Protein AF-0000000085014867 (afdb_homodimer)

Organism: Deinococcus geothermalis (strain DSM 11300 / CIP 105573 / AG-3a) (NCBI:txid319795)

Structure (mmCIF, N/CA/C/O backbone):
data_AF-0000000085014867-model_v1
#
loop_
_entity.id
_entity.type
_entity.pdbx_description
1 polymer 'Phenylacetic acid degradation protein PaaD'
#
loop_
_atom_site.group_PDB
_atom_site.id
_atom_site.type_symbol
_atom_site.label_atom_id
_atom_site.label_alt_id
_atom_site.label_comp_id
_atom_site.label_asym_id
_atom_site.label_entity_id
_atom_site.label_seq_id
_atom_site.pdbx_PDB_ins_code
_atom_site.Cartn_x
_atom_site.Cartn_y
_atom_site.Cartn_z
_atom_site.occupancy
_atom_site.B_iso_or_equiv
_atom_site.auth_seq_id
_atom_site.auth_comp_id
_atom_site.auth_asym_id
_atom_site.auth_atom_id
_atom_site.pdbx_PDB_model_num
ATOM 1 N N . MET A 1 1 ? -18.422 8.648 5.801 1 37.22 1 MET A N 1
ATOM 2 C CA . MET A 1 1 ? -17.469 7.914 6.617 1 37.22 1 MET A CA 1
ATOM 3 C C . MET A 1 1 ? -16.188 7.625 5.828 1 37.22 1 MET A C 1
ATOM 5 O O . MET A 1 1 ? -16.25 7.18 4.684 1 37.22 1 MET A O 1
ATOM 9 N N . SER A 1 2 ? -15 8.258 6.188 1 48.66 2 SER A N 1
ATOM 10 C CA . SER A 1 2 ? -13.75 8.133 5.449 1 48.66 2 SER A CA 1
ATOM 11 C C . SER A 1 2 ? -13.25 6.691 5.453 1 48.66 2 SER A C 1
ATOM 13 O O . SER A 1 2 ? -13.711 5.871 6.25 1 48.66 2 SER A O 1
ATOM 15 N N . TYR A 1 3 ? -12.648 6.23 4.387 1 55.97 3 TYR A N 1
ATOM 16 C CA . TYR A 1 3 ? -11.977 4.938 4.387 1 55.97 3 TYR A CA 1
ATOM 17 C C . TYR A 1 3 ? -11.312 4.668 5.734 1 55.97 3 TYR A C 1
ATOM 19 O O . TYR A 1 3 ? -11.414 3.564 6.273 1 55.97 3 TYR A O 1
ATOM 27 N N . ALA A 1 4 ? -10.789 5.664 6.375 1 58.22 4 ALA A N 1
ATOM 28 C CA . ALA A 1 4 ? -10.148 5.551 7.684 1 58.22 4 ALA A CA 1
ATOM 29 C C . ALA A 1 4 ? -11.164 5.203 8.766 1 58.22 4 ALA A C 1
ATOM 31 O O . ALA A 1 4 ? -10.875 4.422 9.672 1 58.22 4 ALA A O 1
ATOM 32 N N . ASP A 1 5 ? -12.258 5.742 8.656 1 61.5 5 ASP A N 1
ATOM 33 C CA . ASP A 1 5 ? -13.312 5.469 9.633 1 61.5 5 ASP A CA 1
ATOM 34 C C . ASP A 1 5 ? -13.734 4.004 9.586 1 61.5 5 ASP A C 1
ATOM 36 O O . ASP A 1 5 ? -14.023 3.402 10.625 1 61.5 5 ASP A O 1
ATOM 40 N N . THR A 1 6 ? -13.656 3.643 8.453 1 66.56 6 THR A N 1
ATOM 41 C CA . THR A 1 6 ? -14.086 2.262 8.266 1 66.56 6 THR A CA 1
ATOM 42 C C . THR A 1 6 ? -13.094 1.295 8.906 1 66.56 6 THR A C 1
ATOM 44 O O . THR A 1 6 ? -13.484 0.26 9.445 1 66.56 6 THR A O 1
ATOM 47 N N . LEU A 1 7 ? -11.875 1.767 9.109 1 77.12 7 LEU A N 1
ATOM 48 C CA . LEU A 1 7 ? -10.836 0.892 9.641 1 77.12 7 LEU A CA 1
ATOM 49 C C . LEU A 1 7 ? -10.719 1.045 11.156 1 77.12 7 LEU A C 1
ATOM 51 O O . LEU A 1 7 ? -10.062 0.237 11.812 1 77.12 7 LEU A O 1
ATOM 55 N N . GLY A 1 8 ? -11.406 2.047 11.711 1 85.75 8 GLY A N 1
ATOM 56 C CA . GLY A 1 8 ? -11.32 2.287 13.141 1 85.75 8 GLY A CA 1
ATOM 57 C C . GLY A 1 8 ? -10.031 2.971 13.555 1 85.75 8 GLY A C 1
ATOM 58 O O . GLY A 1 8 ? -9.484 2.691 14.625 1 85.75 8 GLY A O 1
ATOM 59 N N . ILE A 1 9 ? -9.492 3.818 12.719 1 92.12 9 ILE A N 1
ATOM 60 C CA . ILE A 1 9 ? -8.25 4.527 13.008 1 92.12 9 ILE A CA 1
ATOM 61 C C . ILE A 1 9 ? -8.539 5.715 13.922 1 92.12 9 ILE A C 1
ATOM 63 O O . ILE A 1 9 ? -9.523 6.434 13.727 1 92.12 9 ILE A O 1
ATOM 67 N N . ARG A 1 10 ? -7.719 5.844 14.977 1 95.81 10 ARG A N 1
ATOM 68 C CA . ARG A 1 10 ? -7.805 6.973 15.891 1 95.81 10 ARG A CA 1
ATOM 69 C C . ARG A 1 10 ? -6.516 7.789 15.883 1 95.81 10 ARG A C 1
ATOM 71 O O . ARG A 1 10 ? -5.418 7.227 15.883 1 95.81 10 ARG A O 1
ATOM 78 N N . VAL A 1 11 ? -6.656 9.133 15.961 1 97.06 11 VAL A N 1
ATOM 79 C CA . VAL A 1 11 ? -5.504 10.023 16.047 1 97.06 11 VAL A CA 1
ATOM 8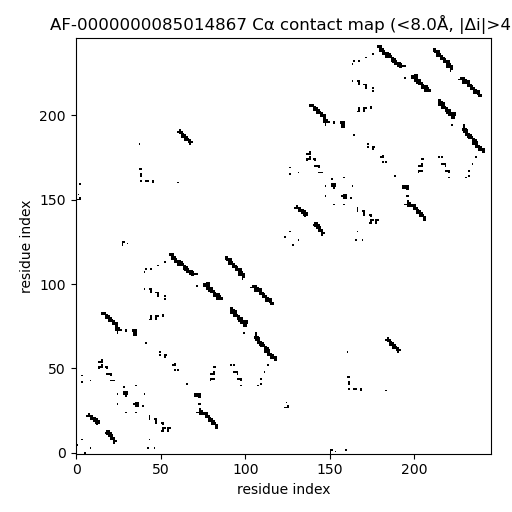0 C C . VAL A 1 11 ? -5.086 10.195 17.5 1 97.06 11 VAL A C 1
ATOM 82 O O . VAL A 1 11 ? -5.895 10.602 18.344 1 97.06 11 VAL A O 1
ATOM 85 N N . LEU A 1 12 ? -3.859 9.938 17.812 1 97.44 12 LEU A N 1
ATOM 86 C CA . LEU A 1 12 ? -3.342 10.078 19.172 1 97.44 12 LEU A CA 1
ATOM 87 C C . LEU A 1 12 ? -2.646 11.43 19.359 1 97.44 12 LEU A C 1
ATOM 89 O O . LEU A 1 12 ? -2.699 12.016 20.438 1 97.44 12 LEU A O 1
ATOM 93 N N . GLU A 1 13 ? -1.94 11.844 18.344 1 97.88 13 GLU A N 1
ATOM 94 C CA . GLU A 1 13 ? -1.167 13.086 18.312 1 97.88 13 GLU A CA 1
ATOM 95 C C . GLU A 1 13 ? -0.941 13.555 16.875 1 97.88 13 GLU A C 1
ATOM 97 O O . GLU A 1 13 ? -0.708 12.75 15.984 1 97.88 13 GLU A O 1
ATOM 102 N N . ALA A 1 14 ? -1.021 14.883 16.703 1 98.31 14 ALA A N 1
ATOM 103 C CA . ALA A 1 14 ? -0.789 15.453 15.383 1 98.31 14 ALA A CA 1
ATOM 104 C C . ALA A 1 14 ? -0.02 16.766 15.484 1 98.31 14 ALA A C 1
ATOM 106 O O . ALA A 1 14 ? -0.607 17.828 15.75 1 98.31 14 ALA A O 1
ATOM 107 N N . THR A 1 15 ? 1.212 16.703 15.352 1 98.12 15 THR A N 1
ATOM 108 C CA . THR A 1 15 ? 2.098 17.859 15.25 1 98.12 15 THR A CA 1
ATOM 109 C C . THR A 1 15 ? 3.027 17.719 14.047 1 98.12 15 THR A C 1
ATOM 111 O O . THR A 1 15 ? 3.225 16.609 13.531 1 98.12 15 THR A O 1
ATOM 114 N N . PRO A 1 16 ? 3.609 18.781 13.594 1 97.38 16 PRO A N 1
ATOM 115 C CA . PRO A 1 16 ? 4.512 18.719 12.445 1 97.38 16 PRO A CA 1
ATOM 116 C C . PRO A 1 16 ? 5.758 17.875 12.727 1 97.38 16 PRO A C 1
ATOM 118 O O . PRO A 1 16 ? 6.367 17.344 11.797 1 97.38 16 PRO A O 1
ATOM 121 N N . GLY A 1 17 ? 6.074 17.766 13.977 1 98 17 GLY A N 1
ATOM 122 C CA . GLY A 1 17 ? 7.27 17.016 14.32 1 98 17 GLY A CA 1
ATOM 123 C C . GLY A 1 17 ? 6.992 15.547 14.602 1 98 17 GLY A C 1
ATOM 124 O O . GLY A 1 17 ? 7.902 14.719 14.578 1 98 17 GLY A O 1
ATOM 125 N N . LEU A 1 18 ? 5.734 15.242 15 1 98.31 18 LEU A N 1
ATOM 126 C CA . LEU A 1 18 ? 5.348 13.898 15.398 1 98.31 18 LEU A CA 1
ATOM 127 C C . LEU A 1 18 ? 3.838 13.711 15.297 1 98.31 18 LEU A C 1
ATOM 129 O O . LEU A 1 18 ? 3.076 14.445 15.93 1 98.31 18 LEU A O 1
ATOM 133 N N . THR A 1 19 ? 3.424 12.766 14.5 1 98.5 19 THR A N 1
ATOM 134 C CA . THR A 1 19 ? 2.018 12.391 14.391 1 98.5 19 THR A CA 1
ATOM 135 C C . THR A 1 19 ? 1.832 10.898 14.641 1 98.5 19 THR A C 1
ATOM 137 O O . THR A 1 19 ? 2.561 10.07 14.078 1 98.5 19 THR A O 1
ATOM 140 N N . ARG A 1 20 ? 0.873 10.539 15.5 1 98.5 20 ARG A N 1
ATOM 141 C CA . ARG A 1 20 ? 0.6 9.148 15.852 1 98.5 20 ARG A CA 1
ATOM 142 C C . ARG A 1 20 ? -0.871 8.812 15.641 1 98.5 20 ARG A C 1
ATOM 144 O O . ARG A 1 20 ? -1.754 9.57 16.031 1 98.5 20 ARG A O 1
ATOM 151 N N . VAL A 1 21 ? -1.104 7.707 15.023 1 97.81 21 VAL A N 1
ATOM 152 C CA . VAL A 1 21 ? -2.447 7.16 14.867 1 97.81 21 VAL A CA 1
ATOM 153 C C . VAL A 1 21 ? -2.451 5.684 15.25 1 97.81 21 VAL A C 1
ATOM 155 O O . VAL A 1 21 ? -1.406 5.027 15.234 1 97.81 21 VAL A O 1
ATOM 158 N N . THR A 1 22 ? -3.629 5.184 15.609 1 97.81 22 THR A N 1
ATOM 159 C CA . THR A 1 22 ? -3.691 3.814 16.109 1 97.81 22 THR A CA 1
ATOM 160 C C . THR A 1 22 ? -4.957 3.115 15.609 1 97.81 22 THR A C 1
ATOM 162 O O . THR A 1 22 ? -5.922 3.773 15.227 1 97.81 22 THR A O 1
ATOM 165 N N . LEU A 1 23 ? -4.863 1.794 15.523 1 96.12 23 LEU A N 1
ATOM 166 C CA . LEU A 1 23 ? -6.027 0.928 15.352 1 96.12 23 LEU A CA 1
ATOM 167 C C . LEU A 1 23 ? -5.785 -0.435 15.992 1 96.12 23 LEU A C 1
ATOM 169 O O . LEU A 1 23 ? -4.648 -0.771 16.344 1 96.12 23 LEU A O 1
ATOM 173 N N . THR A 1 24 ? -6.828 -1.113 16.25 1 96.12 24 THR A N 1
ATOM 174 C CA . THR A 1 24 ? -6.746 -2.502 16.688 1 96.12 24 THR A CA 1
ATOM 175 C C . THR A 1 24 ? -7.086 -3.449 15.531 1 96.12 24 THR A C 1
ATOM 177 O O . THR A 1 24 ? -8.07 -3.248 14.828 1 96.12 24 THR A O 1
ATOM 180 N N . VAL A 1 25 ? -6.227 -4.457 15.375 1 95.19 25 VAL A N 1
ATOM 181 C CA . VAL A 1 25 ? -6.473 -5.441 14.328 1 95.19 25 VAL A CA 1
ATOM 182 C C . VAL A 1 25 ? -7.676 -6.301 14.695 1 95.19 25 VAL A C 1
ATOM 184 O O . VAL A 1 25 ? -7.68 -6.957 15.742 1 95.19 25 VAL A O 1
ATOM 187 N N . THR A 1 26 ? -8.672 -6.25 13.867 1 93.25 26 THR A N 1
ATOM 188 C CA . THR A 1 26 ? -9.852 -7.082 14.047 1 93.25 26 THR A CA 1
ATOM 189 C C . THR A 1 26 ? -9.867 -8.234 13.047 1 93.25 26 THR A C 1
ATOM 191 O O . THR A 1 26 ? -9 -8.312 12.172 1 93.25 26 THR A O 1
ATOM 194 N N . GLU A 1 27 ? -10.828 -9.102 13.141 1 89.38 27 GLU A N 1
ATOM 195 C CA . GLU A 1 27 ? -10.961 -10.234 12.227 1 89.38 27 GLU A CA 1
ATOM 196 C C . GLU A 1 27 ? -11.133 -9.766 10.789 1 89.38 27 GLU A C 1
ATOM 198 O O . GLU A 1 27 ? -10.648 -10.414 9.859 1 89.38 27 GLU A O 1
ATOM 203 N N . GLY A 1 28 ? -11.781 -8.625 10.656 1 84.19 28 GLY A N 1
ATOM 204 C CA . GLY A 1 28 ? -12.055 -8.078 9.336 1 84.19 28 GLY A CA 1
ATOM 205 C C . GLY A 1 28 ? -10.805 -7.637 8.602 1 84.19 28 GLY A C 1
ATOM 206 O O . GLY A 1 28 ? -10.836 -7.422 7.383 1 84.19 28 GLY A O 1
ATOM 207 N N . GLY A 1 29 ? -9.703 -7.527 9.336 1 85.69 29 GLY A N 1
ATOM 208 C CA . GLY A 1 29 ? -8.469 -7.059 8.734 1 85.69 29 GLY A CA 1
ATOM 209 C C . GLY A 1 29 ? -7.477 -8.172 8.453 1 85.69 29 GLY A C 1
ATOM 210 O O . GLY A 1 29 ? -6.336 -7.914 8.062 1 85.69 29 GLY A O 1
ATOM 211 N N . LEU A 1 30 ? -7.895 -9.375 8.586 1 85.94 30 LEU A N 1
ATOM 212 C CA . LEU A 1 30 ? -6.984 -10.508 8.469 1 85.94 30 LEU A CA 1
ATOM 213 C C . LEU A 1 30 ? -7.035 -11.102 7.066 1 85.94 30 LEU A C 1
ATOM 215 O O . LEU A 1 30 ? -8.062 -11.008 6.387 1 85.94 30 LEU A O 1
ATOM 219 N N . ASN A 1 31 ? -5.844 -11.617 6.664 1 80.56 31 ASN A N 1
ATOM 220 C CA . ASN A 1 31 ? -5.781 -12.367 5.414 1 80.56 31 ASN A CA 1
ATOM 221 C C . ASN A 1 31 ? -6.094 -13.844 5.637 1 80.56 31 ASN A C 1
ATOM 223 O O . ASN A 1 31 ? -6.551 -14.234 6.711 1 80.56 31 ASN A O 1
ATOM 227 N N . MET A 1 32 ? -5.879 -14.602 4.605 1 77.31 32 MET A N 1
ATOM 228 C CA . MET A 1 32 ? -6.234 -16.016 4.656 1 77.31 32 MET A CA 1
ATOM 229 C C . MET A 1 32 ? -5.305 -16.781 5.59 1 77.31 32 MET A C 1
ATOM 231 O O . MET A 1 32 ? -5.637 -17.875 6.051 1 77.31 32 MET A O 1
ATOM 235 N N . HIS A 1 33 ? -4.113 -16.219 5.914 1 83.06 33 HIS A N 1
ATOM 236 C CA . HIS A 1 33 ? -3.135 -16.875 6.77 1 83.06 33 HIS A CA 1
ATOM 237 C C . HIS A 1 33 ? -3.312 -16.484 8.227 1 83.06 33 HIS A C 1
ATOM 239 O O . HIS A 1 33 ? -2.518 -16.875 9.086 1 83.06 33 HIS A O 1
ATOM 245 N N . GLY A 1 34 ? -4.305 -15.609 8.492 1 86.94 34 GLY A N 1
ATOM 246 C CA . GLY A 1 34 ? -4.594 -15.211 9.859 1 86.94 34 GLY A CA 1
ATOM 247 C C . GLY A 1 34 ? -3.764 -14.031 10.328 1 86.94 34 GLY A C 1
ATOM 248 O O . GLY A 1 34 ? -3.695 -13.75 11.523 1 86.94 34 GLY A O 1
ATOM 249 N N . THR A 1 35 ? -3.096 -13.445 9.461 1 91.31 35 THR A N 1
ATOM 250 C CA . THR A 1 35 ? -2.354 -12.234 9.789 1 91.31 35 THR A CA 1
ATOM 251 C C . THR A 1 35 ? -2.982 -11.023 9.109 1 91.31 35 THR A C 1
ATOM 253 O O . THR A 1 35 ? -3.865 -11.164 8.266 1 91.31 35 THR A O 1
ATOM 256 N N . ALA A 1 36 ? -2.604 -9.844 9.586 1 91 36 ALA A N 1
ATOM 257 C CA . ALA A 1 36 ? -3.164 -8.617 9.023 1 91 36 ALA A CA 1
ATOM 258 C C . ALA A 1 36 ? -2.812 -8.484 7.543 1 91 36 ALA A C 1
ATOM 260 O O . ALA A 1 36 ? -1.692 -8.797 7.133 1 91 36 ALA A O 1
ATOM 261 N N . HIS A 1 37 ? -3.76 -7.988 6.75 1 86.75 37 HIS A N 1
ATOM 262 C CA . HIS A 1 37 ? -3.492 -7.641 5.359 1 86.75 37 HIS A CA 1
ATOM 263 C C . HIS A 1 37 ? -2.463 -6.52 5.262 1 86.75 37 HIS A C 1
ATOM 265 O O . HIS A 1 37 ? -2.486 -5.578 6.059 1 86.75 37 HIS A O 1
ATOM 271 N N . GLY A 1 38 ? -1.574 -6.605 4.254 1 87.44 38 GLY A N 1
ATOM 272 C CA . GLY A 1 38 ? -0.638 -5.523 3.996 1 87.44 38 GLY A CA 1
ATOM 273 C C . GLY A 1 38 ? -1.319 -4.188 3.758 1 87.44 38 GLY A C 1
ATOM 274 O O . GLY A 1 38 ? -0.781 -3.139 4.113 1 87.44 38 GLY A O 1
ATOM 275 N N . GLY A 1 39 ? -2.518 -4.293 3.145 1 87.69 39 GLY A N 1
ATOM 276 C CA . GLY A 1 39 ? -3.303 -3.096 2.902 1 87.69 39 GLY A CA 1
ATOM 277 C C . GLY A 1 39 ? -3.717 -2.387 4.18 1 87.69 39 GLY A C 1
ATOM 278 O O . GLY A 1 39 ? -3.848 -1.161 4.199 1 87.69 39 GLY A O 1
ATOM 279 N N . LEU A 1 40 ? -3.961 -3.17 5.238 1 89.56 40 LEU A N 1
ATOM 280 C CA . LEU A 1 40 ? -4.289 -2.578 6.531 1 89.56 40 LEU A CA 1
ATOM 281 C C . LEU A 1 40 ? -3.102 -1.804 7.09 1 89.56 40 LEU A C 1
ATOM 283 O O . LEU A 1 40 ? -3.258 -0.675 7.562 1 89.56 40 LEU A O 1
ATOM 287 N N . LEU A 1 41 ? -1.91 -2.42 7.074 1 93.62 41 LEU A N 1
ATOM 288 C CA . LEU A 1 41 ? -0.701 -1.742 7.531 1 93.62 41 LEU A CA 1
ATOM 289 C C . LEU A 1 41 ? -0.426 -0.497 6.695 1 93.62 41 LEU A C 1
ATOM 291 O O . LEU A 1 41 ? -0.087 0.558 7.234 1 93.62 41 LEU A O 1
ATOM 295 N N . PHE A 1 42 ? -0.594 -0.619 5.379 1 94.12 42 PHE A N 1
ATOM 296 C CA . PHE A 1 42 ? -0.408 0.524 4.496 1 94.12 42 PHE A CA 1
ATOM 297 C C . PHE A 1 42 ? -1.369 1.65 4.855 1 94.12 42 PHE A C 1
ATOM 299 O O . PHE A 1 42 ? -0.958 2.805 4.992 1 94.12 42 PHE A O 1
ATOM 306 N N . SER A 1 43 ? -2.609 1.332 5.012 1 90.94 43 SER A N 1
ATOM 307 C CA . SER A 1 43 ? -3.627 2.342 5.281 1 90.94 43 SER A CA 1
ATOM 308 C C . SER A 1 43 ? -3.338 3.084 6.582 1 90.94 43 SER A C 1
ATOM 310 O O . SER A 1 43 ? -3.506 4.305 6.656 1 90.94 43 SER A O 1
ATOM 312 N N . LEU A 1 44 ? -2.949 2.336 7.609 1 94.5 44 LEU A N 1
ATOM 313 C CA . LEU A 1 44 ? -2.594 2.953 8.883 1 94.5 44 LEU A CA 1
ATOM 314 C C . LEU A 1 44 ? -1.425 3.918 8.711 1 94.5 44 LEU A C 1
ATOM 316 O O . LEU A 1 44 ? -1.497 5.07 9.141 1 94.5 44 LEU A O 1
ATOM 320 N N . ALA A 1 45 ? -0.361 3.449 8.062 1 97.25 45 ALA A N 1
ATOM 321 C CA . ALA A 1 45 ? 0.815 4.281 7.824 1 97.25 45 ALA A CA 1
ATOM 322 C C . ALA A 1 45 ? 0.466 5.492 6.957 1 97.25 45 ALA A C 1
ATOM 324 O O . ALA A 1 45 ? 0.906 6.609 7.234 1 97.25 45 ALA A O 1
ATOM 325 N N . ASP A 1 46 ? -0.262 5.227 5.938 1 95.06 46 ASP A N 1
ATOM 326 C CA . ASP A 1 46 ? -0.657 6.27 4.996 1 95.06 46 ASP A CA 1
ATOM 327 C C . ASP A 1 46 ? -1.478 7.352 5.688 1 95.06 46 ASP A C 1
ATOM 329 O O . ASP A 1 46 ? -1.385 8.531 5.336 1 95.06 46 ASP A O 1
ATOM 333 N N . GLU A 1 47 ? -2.334 6.98 6.625 1 94.12 47 GLU A N 1
ATOM 334 C CA . GLU A 1 47 ? -3.111 7.957 7.379 1 94.12 47 GLU A CA 1
ATOM 335 C C . GLU A 1 47 ? -2.205 8.891 8.172 1 94.12 47 GLU A C 1
ATOM 337 O O . GLU A 1 47 ? -2.375 10.117 8.133 1 94.12 47 GLU A O 1
ATOM 342 N N . ALA A 1 48 ? -1.267 8.32 8.906 1 97.06 48 ALA A N 1
ATOM 343 C CA . ALA A 1 48 ? -0.307 9.141 9.641 1 97.06 48 ALA A CA 1
ATOM 344 C C . ALA A 1 48 ? 0.467 10.062 8.695 1 97.06 48 ALA A C 1
ATOM 346 O O . ALA A 1 48 ? 0.662 11.242 8.984 1 97.06 48 ALA A O 1
ATOM 347 N N . PHE A 1 49 ? 0.862 9.539 7.574 1 97.5 49 PHE A N 1
ATOM 348 C CA . PHE A 1 49 ? 1.577 10.242 6.516 1 97.5 49 PHE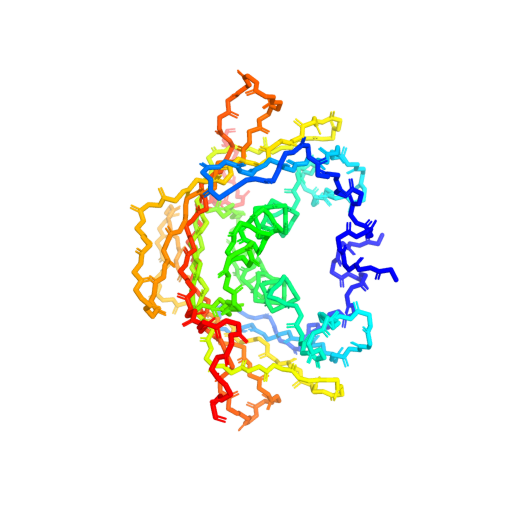 A CA 1
ATOM 349 C C . PHE A 1 49 ? 0.739 11.391 5.969 1 97.5 49 PHE A C 1
ATOM 351 O O . PHE A 1 49 ? 1.236 12.508 5.812 1 97.5 49 PHE A O 1
ATOM 358 N N . ALA A 1 50 ? -0.499 11.125 5.668 1 94.31 50 ALA A N 1
ATOM 359 C CA . ALA A 1 50 ? -1.402 12.141 5.137 1 94.31 50 ALA A CA 1
ATOM 360 C C . ALA A 1 50 ? -1.599 13.273 6.137 1 94.31 50 ALA A C 1
ATOM 362 O O . ALA A 1 50 ? -1.552 14.453 5.766 1 94.31 50 ALA A O 1
ATOM 363 N N . ILE A 1 51 ? -1.781 12.938 7.383 1 95.69 51 ILE A N 1
ATOM 364 C CA . ILE A 1 51 ? -2.043 13.938 8.406 1 95.69 51 ILE A CA 1
ATOM 365 C C . ILE A 1 51 ? -0.821 14.836 8.578 1 95.69 51 ILE A C 1
ATOM 367 O O . ILE A 1 51 ? -0.917 16.062 8.422 1 95.69 51 ILE A O 1
ATOM 371 N N . ILE A 1 52 ? 0.338 14.273 8.781 1 97.44 52 ILE A N 1
ATOM 372 C CA . ILE A 1 52 ? 1.515 15.078 9.078 1 97.44 52 ILE A CA 1
ATOM 373 C C . ILE A 1 52 ? 1.876 15.938 7.867 1 97.44 52 ILE A C 1
ATOM 375 O O . ILE A 1 52 ? 2.344 17.062 8.016 1 97.44 52 ILE A O 1
ATOM 379 N N . SER A 1 53 ? 1.661 15.414 6.711 1 96.62 53 SER A N 1
ATOM 380 C CA . SER A 1 53 ? 2.014 16.109 5.48 1 96.62 5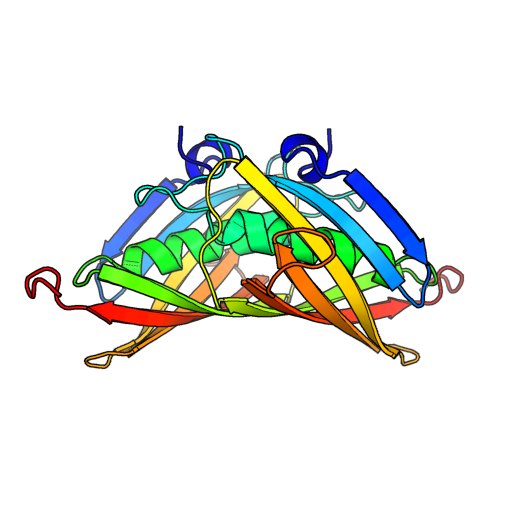3 SER A CA 1
ATOM 381 C C . SER A 1 53 ? 1.129 17.328 5.266 1 96.62 53 SER A C 1
ATOM 383 O O . SER A 1 53 ? 1.517 18.281 4.566 1 96.62 53 SER A O 1
ATOM 385 N N . ASN A 1 54 ? 0.003 17.312 5.852 1 95.25 54 ASN A N 1
ATOM 386 C CA . ASN A 1 54 ? -0.969 18.344 5.508 1 95.25 54 ASN A CA 1
ATOM 387 C C . ASN A 1 54 ? -1.206 19.297 6.672 1 95.25 54 ASN A C 1
ATOM 389 O O . ASN A 1 54 ? -2.113 20.125 6.621 1 95.25 54 ASN A O 1
ATOM 393 N N . LEU A 1 55 ? -0.44 19.188 7.715 1 94.94 55 LEU A N 1
ATOM 394 C CA . LEU A 1 55 ? -0.612 20.047 8.883 1 94.94 55 LEU A CA 1
ATOM 395 C C . LEU A 1 55 ? -0.25 21.5 8.547 1 94.94 55 LEU A C 1
ATOM 397 O O . LEU 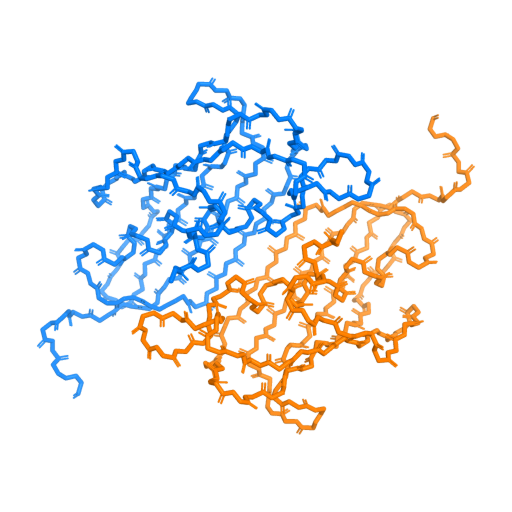A 1 55 ? -0.887 22.438 9.039 1 94.94 55 LEU A O 1
ATOM 401 N N . GLU A 1 56 ? 0.741 21.703 7.641 1 93.81 56 GLU A N 1
ATOM 402 C CA . GLU A 1 56 ? 1.229 23.062 7.402 1 93.81 56 GLU A CA 1
ATOM 403 C C . GLU A 1 56 ? 1.213 23.391 5.914 1 93.81 56 GLU A C 1
ATOM 405 O O . GLU A 1 56 ? 1.729 24.438 5.504 1 93.81 56 GLU A O 1
ATOM 410 N N . ALA A 1 57 ? 0.767 22.562 5.137 1 93.12 57 ALA A N 1
ATOM 411 C CA . ALA A 1 57 ? 0.712 22.734 3.688 1 93.12 57 ALA A CA 1
ATOM 412 C C . ALA A 1 57 ? -0.368 21.859 3.066 1 93.12 57 ALA A C 1
ATOM 414 O O . ALA A 1 57 ? -0.979 21.031 3.756 1 93.12 57 ALA A O 1
ATOM 415 N N . GLN A 1 58 ? -0.735 22.078 1.852 1 93.12 58 GLN A N 1
ATOM 416 C CA . GLN A 1 58 ? -1.47 21.125 1.027 1 93.12 58 GLN A CA 1
ATOM 417 C C . GLN A 1 58 ? -0.519 20.156 0.326 1 93.12 58 GLN A C 1
ATOM 419 O O . GLN A 1 58 ? 0.337 20.578 -0.455 1 93.12 58 GLN A O 1
ATOM 424 N N . ALA A 1 59 ? -0.7 18.984 0.643 1 94.31 59 ALA A N 1
ATOM 425 C CA . ALA A 1 59 ? 0.262 18 0.152 1 94.31 59 ALA A CA 1
ATOM 426 C C . ALA A 1 59 ? -0.442 16.859 -0.59 1 94.31 59 ALA A C 1
ATOM 428 O O . ALA A 1 59 ? -1.543 16.453 -0.213 1 94.31 59 ALA A O 1
ATOM 429 N N . VAL A 1 60 ? 0.193 16.359 -1.643 1 93.5 60 VAL A N 1
ATOM 430 C CA . VAL A 1 60 ? -0.254 15.211 -2.414 1 93.5 60 VAL A CA 1
ATOM 431 C C . VAL A 1 60 ? 0.873 14.18 -2.506 1 93.5 60 VAL A C 1
ATOM 433 O O . VAL A 1 60 ? 2.02 14.531 -2.793 1 93.5 60 VAL A O 1
ATOM 436 N N . ALA A 1 61 ? 0.519 13 -2.24 1 95.69 61 ALA A N 1
ATOM 437 C CA . ALA A 1 61 ? 1.523 11.945 -2.27 1 95.69 61 ALA A CA 1
ATOM 438 C C . ALA A 1 61 ? 2.115 11.781 -3.666 1 95.69 61 ALA A C 1
ATOM 440 O O . ALA A 1 61 ? 1.381 11.742 -4.656 1 95.69 61 ALA A O 1
ATOM 441 N N . VAL A 1 62 ? 3.439 11.719 -3.77 1 97.25 62 VAL A N 1
ATOM 442 C CA . VAL A 1 62 ? 4.164 11.453 -5.008 1 97.25 62 VAL A CA 1
ATOM 443 C C . VAL A 1 62 ? 4.562 9.977 -5.062 1 97.25 62 VAL A C 1
ATOM 445 O O . VAL A 1 62 ? 4.402 9.32 -6.098 1 97.25 62 VAL A O 1
ATOM 448 N N . GLU A 1 63 ? 5.082 9.477 -3.947 1 97.88 63 GLU A N 1
ATOM 449 C CA . GLU A 1 63 ? 5.473 8.07 -3.867 1 97.88 63 GLU A CA 1
ATOM 450 C C . GLU A 1 63 ? 5.512 7.59 -2.42 1 97.88 63 GLU A C 1
ATOM 452 O O . GLU A 1 63 ? 5.66 8.391 -1.498 1 97.88 63 GLU A O 1
ATOM 457 N N . THR A 1 64 ? 5.438 6.281 -2.287 1 98.12 64 THR A N 1
ATOM 458 C CA . THR A 1 64 ? 5.52 5.629 -0.984 1 98.12 64 THR A CA 1
ATOM 459 C C . THR A 1 64 ? 6.289 4.316 -1.083 1 98.12 64 THR A C 1
ATOM 461 O O . THR A 1 64 ? 6.312 3.682 -2.141 1 98.12 64 THR A O 1
ATOM 464 N N . HIS A 1 65 ? 6.949 4.012 -0.017 1 98.25 65 HIS A N 1
ATOM 465 C CA . HIS A 1 65 ? 7.645 2.742 0.173 1 98.25 65 HIS A CA 1
ATOM 466 C C . HIS A 1 65 ? 7.25 2.092 1.494 1 98.25 65 HIS A C 1
ATOM 468 O O . HIS A 1 65 ? 7.152 2.768 2.52 1 98.25 65 HIS A O 1
ATO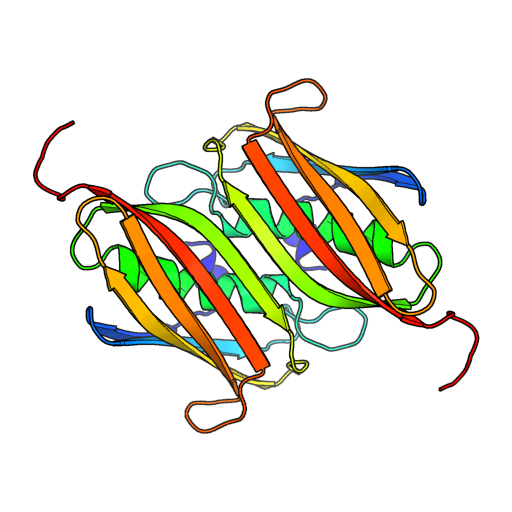M 474 N N . LEU A 1 66 ? 6.953 0.781 1.422 1 98.25 66 LEU A N 1
ATOM 475 C CA . LEU A 1 66 ? 6.562 0.044 2.619 1 98.25 66 LEU A CA 1
ATOM 476 C C . LEU A 1 66 ? 7.34 -1.264 2.73 1 98.25 66 LEU A C 1
ATOM 478 O O . LEU A 1 66 ? 7.254 -2.117 1.845 1 98.25 66 LEU A O 1
ATOM 482 N N . SER A 1 67 ? 8.117 -1.382 3.801 1 98.5 67 SER A N 1
ATOM 483 C CA . SER A 1 67 ? 8.828 -2.615 4.129 1 98.5 67 SER A CA 1
ATOM 484 C C . SER A 1 67 ? 8.133 -3.365 5.262 1 98.5 67 SER A C 1
ATOM 486 O O . SER A 1 67 ? 7.805 -2.775 6.293 1 98.5 67 SER A O 1
ATOM 488 N N . PHE A 1 68 ? 7.922 -4.652 5.008 1 97.62 68 PHE A N 1
ATOM 489 C CA . PHE A 1 68 ? 7.293 -5.488 6.02 1 97.62 68 PHE A CA 1
ATOM 490 C C . PHE A 1 68 ? 8.344 -6.297 6.777 1 97.62 68 PHE A C 1
ATOM 492 O O . PHE A 1 68 ? 9.156 -6.996 6.172 1 97.62 68 PHE A O 1
ATOM 499 N N . PHE A 1 69 ? 8.258 -6.258 8.117 1 97.31 69 PHE A N 1
ATOM 500 C CA . PHE A 1 69 ? 9.242 -6.957 8.922 1 97.31 69 PHE A CA 1
ATOM 501 C C . PHE A 1 69 ? 8.609 -8.109 9.68 1 97.31 69 PHE A C 1
ATOM 503 O O . PHE A 1 69 ? 9.211 -9.172 9.836 1 97.31 69 PHE A O 1
ATOM 510 N N . ARG A 1 70 ? 7.445 -7.84 10.195 1 95.56 70 ARG A N 1
ATOM 511 C CA . ARG A 1 70 ? 6.75 -8.844 10.992 1 95.56 70 ARG A CA 1
ATOM 512 C C . ARG A 1 70 ? 5.246 -8.789 10.75 1 95.56 70 ARG A C 1
ATOM 514 O O . ARG A 1 70 ? 4.699 -7.73 10.438 1 95.56 70 ARG A O 1
ATOM 521 N N . ALA A 1 71 ? 4.625 -9.898 10.977 1 94.88 71 ALA A N 1
ATOM 522 C CA . ALA A 1 71 ? 3.178 -9.984 10.805 1 94.88 71 ALA A CA 1
ATOM 523 C C . ALA A 1 71 ? 2.449 -9.406 12.016 1 94.88 71 ALA A C 1
ATOM 525 O O . ALA A 1 71 ? 2.938 -9.492 13.148 1 94.88 71 ALA A O 1
ATOM 526 N N . ALA A 1 72 ? 1.329 -8.773 11.75 1 95.81 72 ALA A N 1
ATOM 527 C CA . ALA A 1 72 ? 0.398 -8.391 12.805 1 95.81 72 ALA A CA 1
ATOM 528 C C . ALA A 1 72 ? -0.739 -9.398 12.93 1 95.81 72 ALA A C 1
ATOM 530 O O . ALA A 1 72 ? -1.145 -10.016 11.938 1 95.81 72 ALA A O 1
ATOM 531 N N . ARG A 1 73 ? -1.24 -9.602 14.125 1 95.12 73 ARG A N 1
ATOM 532 C CA . ARG A 1 73 ? -2.271 -10.594 14.391 1 95.12 73 ARG A CA 1
ATOM 533 C C . ARG A 1 73 ? -3.514 -9.953 14.992 1 95.12 73 ARG A C 1
ATOM 535 O O . ARG A 1 73 ? -3.475 -8.797 15.422 1 95.12 73 ARG A O 1
ATOM 542 N N . GLU A 1 74 ? -4.52 -10.789 14.961 1 95.12 74 GLU A N 1
ATOM 543 C CA . GLU A 1 74 ? -5.754 -10.32 15.586 1 95.12 74 GLU A CA 1
ATOM 544 C C . GLU A 1 74 ? -5.516 -9.914 17.031 1 95.12 74 GLU A C 1
ATOM 546 O O . GLU A 1 74 ? -4.816 -10.609 17.781 1 95.12 74 GLU A O 1
ATOM 551 N N . GLY A 1 75 ? -6.109 -8.742 17.375 1 95.5 75 GLY A N 1
ATOM 552 C CA . GLY A 1 75 ? -5.988 -8.266 18.734 1 95.5 75 GLY A CA 1
ATOM 553 C C . GLY A 1 75 ? -4.816 -7.324 18.938 1 95.5 75 GLY A C 1
ATOM 554 O O . GLY A 1 75 ? -4.762 -6.605 19.938 1 95.5 75 GLY A O 1
ATOM 555 N N . ASP A 1 76 ? -3.846 -7.34 18.016 1 96.38 76 ASP A N 1
ATOM 556 C CA . ASP A 1 76 ? -2.736 -6.398 18.109 1 96.38 76 ASP A CA 1
ATOM 557 C C . ASP A 1 76 ? -3.234 -4.953 18.062 1 96.38 76 ASP A C 1
ATOM 559 O O . ASP A 1 76 ? -4.055 -4.605 17.203 1 96.38 76 ASP A O 1
ATOM 563 N N . GLN A 1 77 ? -2.791 -4.145 19.016 1 97.44 77 GLN A N 1
ATOM 564 C CA . GLN A 1 77 ? -2.896 -2.697 18.859 1 97.44 77 GLN A CA 1
ATOM 565 C C . GLN A 1 77 ? -1.714 -2.141 18.078 1 97.44 77 GLN A C 1
ATOM 567 O O . GLN A 1 77 ? -0.572 -2.205 18.531 1 97.44 77 GLN A O 1
ATOM 572 N N . LEU A 1 78 ? -2.021 -1.581 16.906 1 98 78 LEU A N 1
ATOM 573 C CA . LEU A 1 78 ? -0.967 -1.026 16.062 1 98 78 LEU A CA 1
ATOM 574 C C . LEU A 1 78 ? -0.903 0.491 16.203 1 98 78 LEU A C 1
ATOM 576 O O . LEU A 1 78 ? -1.939 1.155 16.281 1 98 78 LEU A O 1
ATOM 580 N N . VAL A 1 79 ? 0.267 1.015 16.266 1 98.56 79 VAL A N 1
ATOM 581 C CA . VAL A 1 79 ? 0.491 2.455 16.281 1 98.56 79 VAL A CA 1
ATOM 582 C C . VAL A 1 79 ? 1.417 2.848 15.133 1 98.56 79 VAL A C 1
ATOM 584 O O . VAL A 1 79 ? 2.496 2.271 14.969 1 98.56 79 VAL A O 1
ATOM 587 N N . ALA A 1 80 ? 0.981 3.777 14.32 1 98.5 80 ALA A N 1
ATOM 588 C CA . ALA A 1 80 ? 1.836 4.391 13.305 1 98.5 80 ALA A CA 1
ATOM 589 C C . ALA A 1 80 ? 2.406 5.715 13.797 1 98.5 80 ALA A C 1
ATOM 591 O O . ALA A 1 80 ? 1.66 6.605 14.211 1 98.5 80 ALA A O 1
ATOM 592 N N . VAL A 1 81 ? 3.701 5.84 13.719 1 98.69 81 VAL A N 1
ATOM 593 C CA . VAL A 1 81 ? 4.402 7.035 14.172 1 98.69 81 VAL A CA 1
ATOM 594 C C . VAL A 1 81 ? 5.098 7.707 12.992 1 98.69 81 VAL A C 1
ATOM 596 O O . VAL A 1 81 ? 6.086 7.188 12.469 1 98.69 81 VAL A O 1
ATOM 599 N N . ALA A 1 82 ? 4.617 8.898 12.641 1 98.69 82 ALA A N 1
ATOM 600 C CA . ALA A 1 82 ? 5.156 9.633 11.508 1 98.69 82 ALA A CA 1
ATOM 601 C C . ALA A 1 82 ? 6.074 10.766 11.969 1 98.69 82 ALA A C 1
ATOM 603 O O . ALA A 1 82 ? 5.715 11.531 12.867 1 98.69 82 ALA A O 1
ATOM 604 N N . THR A 1 83 ? 7.227 10.859 11.352 1 98.75 83 THR A N 1
ATOM 605 C CA . THR A 1 83 ? 8.188 11.93 11.578 1 98.75 83 THR A CA 1
ATOM 606 C C . THR A 1 83 ? 8.75 12.445 10.258 1 98.75 83 THR A C 1
ATOM 608 O O . THR A 1 83 ? 8.805 11.711 9.273 1 98.75 83 THR A O 1
ATOM 611 N N . PRO A 1 84 ? 9.203 13.703 10.281 1 98.69 84 PRO A N 1
ATOM 612 C CA . PRO A 1 84 ? 9.781 14.219 9.039 1 98.69 84 PRO A CA 1
ATOM 613 C C . PRO A 1 84 ? 11.219 13.75 8.82 1 98.69 84 PRO A C 1
ATOM 615 O O . PRO A 1 84 ? 11.992 13.656 9.773 1 98.69 84 PRO A O 1
ATOM 618 N N . GLU A 1 85 ? 11.516 13.391 7.633 1 98.5 85 GLU A N 1
ATOM 619 C CA . GLU A 1 85 ? 12.891 13.148 7.211 1 98.5 85 GLU A CA 1
ATOM 620 C C . GLU A 1 85 ? 13.5 14.398 6.57 1 98.5 85 GLU A C 1
ATOM 622 O O . GLU A 1 85 ? 14.633 14.773 6.883 1 98.5 85 GLU A O 1
ATOM 627 N N . ARG A 1 86 ? 12.75 15.031 5.723 1 97.38 86 ARG A N 1
ATOM 628 C CA . ARG A 1 86 ? 13.125 16.25 5.012 1 97.38 86 ARG A CA 1
ATOM 629 C C . ARG A 1 86 ? 11.891 17.031 4.574 1 97.38 86 ARG A C 1
ATOM 631 O O . ARG A 1 86 ? 11.016 16.484 3.9 1 97.38 86 ARG A O 1
ATOM 638 N N . VAL A 1 87 ? 11.906 18.281 4.941 1 96.88 87 VAL A N 1
ATOM 639 C CA . VAL A 1 87 ? 10.789 19.141 4.551 1 96.88 87 VAL A CA 1
ATOM 640 C C . VAL A 1 87 ? 11.312 20.328 3.748 1 96.88 87 VAL A C 1
ATOM 642 O O . VAL A 1 87 ? 11.875 21.266 4.312 1 96.88 87 VAL A O 1
ATOM 645 N N . GLY A 1 88 ? 11.133 20.219 2.459 1 94.5 88 GLY A N 1
ATOM 646 C CA . GLY A 1 88 ? 11.5 21.312 1.585 1 94.5 88 GLY A CA 1
ATOM 647 C C . GLY A 1 88 ? 10.32 22.203 1.219 1 94.5 88 GLY A C 1
ATOM 648 O O . GLY A 1 88 ? 9.242 22.078 1.801 1 94.5 88 GLY A O 1
ATOM 649 N N . ARG A 1 89 ? 10.586 23.094 0.276 1 92.25 89 ARG A N 1
ATOM 650 C CA . ARG A 1 89 ? 9.555 24.047 -0.139 1 92.25 89 ARG A CA 1
ATOM 651 C C . ARG A 1 89 ? 8.477 23.344 -0.962 1 92.25 89 ARG A C 1
ATOM 653 O O . ARG A 1 89 ? 7.281 23.594 -0.765 1 92.25 89 ARG A O 1
ATOM 660 N N . THR A 1 90 ? 8.953 22.438 -1.878 1 95 90 THR A N 1
ATOM 661 C CA . THR A 1 90 ? 8.016 21.828 -2.816 1 95 90 THR A CA 1
ATOM 662 C C . THR A 1 90 ? 7.859 20.344 -2.553 1 95 90 THR A C 1
ATOM 664 O O . THR A 1 90 ? 6.852 19.734 -2.932 1 95 90 THR A O 1
ATOM 667 N N . LEU A 1 91 ? 8.883 19.766 -1.895 1 97.25 91 LEU A N 1
ATOM 668 C CA . LEU A 1 91 ? 8.859 18.344 -1.585 1 97.25 91 LEU A CA 1
ATOM 669 C C . LEU A 1 91 ? 9.109 18.109 -0.1 1 97.25 91 LEU A C 1
ATOM 671 O O . LEU A 1 91 ? 9.898 18.812 0.523 1 97.25 91 LEU A O 1
ATOM 675 N N . ALA A 1 92 ? 8.438 17.156 0.408 1 98.19 92 ALA A N 1
ATOM 676 C CA . ALA A 1 92 ? 8.703 16.719 1.772 1 98.19 92 ALA A CA 1
ATOM 677 C C . ALA A 1 92 ? 8.648 15.188 1.873 1 98.19 92 ALA A C 1
ATOM 679 O O . ALA A 1 92 ? 7.828 14.547 1.206 1 98.19 92 ALA A O 1
ATOM 680 N N . THR A 1 93 ? 9.539 14.617 2.674 1 98.69 93 THR A N 1
ATOM 681 C CA . THR A 1 93 ? 9.586 13.18 2.934 1 98.69 93 THR A CA 1
ATOM 682 C C . THR A 1 93 ? 9.391 12.891 4.418 1 98.69 93 THR A C 1
ATOM 684 O O . THR A 1 93 ? 9.977 13.562 5.27 1 98.69 93 THR A O 1
ATOM 687 N N . TYR A 1 94 ? 8.547 11.922 4.648 1 98.75 94 TYR A N 1
ATOM 688 C CA . TYR A 1 94 ? 8.266 11.492 6.012 1 98.75 94 TYR A CA 1
ATOM 689 C C . TYR A 1 94 ? 8.531 10.008 6.188 1 98.75 94 TYR A C 1
ATOM 691 O O . TYR A 1 94 ? 8.43 9.234 5.23 1 98.75 94 TYR A O 1
ATOM 699 N N . ARG A 1 95 ? 8.891 9.727 7.375 1 98.75 95 ARG A N 1
ATOM 700 C CA . ARG A 1 95 ? 9.086 8.344 7.809 1 98.75 95 ARG A CA 1
ATOM 701 C C . ARG A 1 95 ? 7.992 7.926 8.789 1 98.75 95 ARG A C 1
ATOM 703 O O . ARG A 1 95 ? 7.652 8.68 9.703 1 98.75 95 ARG A O 1
ATOM 710 N N . VAL A 1 96 ? 7.359 6.742 8.562 1 98.81 96 VAL A N 1
ATOM 711 C CA . VAL A 1 96 ? 6.324 6.234 9.461 1 98.81 96 VAL A CA 1
ATOM 712 C C . VAL A 1 96 ? 6.695 4.828 9.938 1 98.81 96 VAL A C 1
ATOM 714 O O . VAL A 1 96 ? 6.871 3.92 9.117 1 98.81 96 VAL A O 1
ATOM 717 N N . GLU A 1 97 ? 6.859 4.633 11.195 1 98.75 97 GLU A N 1
ATOM 718 C CA . GLU A 1 97 ? 6.977 3.309 11.789 1 98.75 97 GLU A CA 1
ATOM 719 C C . GLU A 1 97 ? 5.613 2.77 12.219 1 98.75 97 GLU A C 1
ATOM 721 O O . GLU A 1 97 ? 4.852 3.463 12.898 1 98.75 97 GLU A O 1
ATOM 726 N N . VAL A 1 98 ? 5.301 1.544 11.781 1 98.62 98 VAL A N 1
ATOM 727 C CA . VAL A 1 98 ? 4.152 0.824 12.328 1 98.62 98 VAL A CA 1
ATOM 728 C C . VAL A 1 98 ? 4.617 -0.126 13.43 1 98.62 98 VAL A C 1
ATOM 730 O O . VAL A 1 98 ? 5.402 -1.043 13.18 1 98.62 98 VAL A O 1
ATOM 733 N N . ARG A 1 99 ? 4.078 0.076 14.578 1 98.62 99 ARG A N 1
ATOM 734 C CA . ARG A 1 99 ? 4.559 -0.644 15.75 1 98.62 99 ARG A CA 1
ATOM 735 C C . ARG A 1 99 ? 3.436 -1.455 16.391 1 98.62 99 ARG A C 1
ATOM 737 O O . ARG A 1 99 ? 2.262 -1.099 16.281 1 98.62 99 ARG A O 1
ATOM 744 N N . ARG A 1 100 ? 3.885 -2.559 17.094 1 97.75 100 ARG A N 1
ATOM 745 C CA . ARG A 1 100 ? 2.975 -3.268 17.984 1 97.75 100 ARG A CA 1
ATOM 746 C C . ARG A 1 100 ? 2.816 -2.525 19.297 1 97.75 100 ARG A C 1
ATOM 748 O O . ARG A 1 100 ? 3.557 -2.781 20.25 1 97.75 100 ARG A O 1
ATOM 755 N N . GLY A 1 101 ? 1.896 -1.692 19.391 1 94.19 101 GLY A N 1
ATOM 756 C CA . GLY A 1 101 ? 1.789 -0.806 20.531 1 94.19 101 GLY A CA 1
ATOM 757 C C . GLY A 1 101 ? 2.791 0.333 20.5 1 94.19 101 GLY A C 1
ATOM 758 O O . GLY A 1 101 ? 3.58 0.447 19.562 1 94.19 101 GLY A O 1
ATOM 759 N N . GLU A 1 102 ? 2.719 1.195 21.438 1 88.12 102 GLU A N 1
ATOM 760 C CA . GLU A 1 102 ? 3.557 2.391 21.484 1 88.12 102 GLU A CA 1
ATOM 761 C C . GLU A 1 102 ? 5.016 2.031 21.75 1 88.12 102 GLU A C 1
ATOM 763 O O . GLU A 1 102 ? 5.926 2.648 21.188 1 88.12 102 GLU A O 1
ATOM 768 N N . ALA A 1 103 ? 5.215 1.004 22.5 1 90.19 103 ALA A N 1
ATOM 769 C CA . ALA A 1 103 ? 6.57 0.646 22.906 1 90.19 103 ALA A CA 1
ATOM 770 C C . ALA A 1 103 ? 6.992 -0.688 22.297 1 90.19 103 ALA A C 1
ATOM 772 O O . ALA A 1 103 ? 8.031 -1.248 22.672 1 90.19 103 ALA A O 1
ATOM 773 N N . GLY A 1 104 ? 6.203 -1.172 21.438 1 93.88 104 GLY A N 1
ATOM 774 C CA . GLY A 1 104 ? 6.48 -2.49 20.891 1 93.88 104 GLY A CA 1
ATOM 775 C C . GLY A 1 104 ? 7.406 -2.455 19.688 1 93.88 104 GLY A C 1
ATOM 776 O O . GLY A 1 104 ? 7.992 -1.414 19.375 1 93.88 104 GLY A O 1
ATOM 777 N N . GLU A 1 105 ? 7.613 -3.654 19.109 1 97 105 GLU A N 1
ATOM 778 C CA . GLU A 1 105 ? 8.523 -3.807 17.969 1 97 105 GLU A CA 1
ATOM 779 C C . GLU A 1 105 ? 7.941 -3.168 16.719 1 97 105 GLU A C 1
ATOM 781 O O . GLU A 1 105 ? 6.723 -3.045 16.578 1 97 105 GLU A O 1
ATOM 786 N N . VAL A 1 106 ? 8.859 -2.713 15.844 1 98.31 106 VAL A N 1
ATOM 787 C CA . VAL A 1 106 ? 8.469 -2.186 14.539 1 98.31 106 VAL A CA 1
ATOM 788 C C . VAL A 1 106 ? 8.086 -3.338 13.609 1 98.31 106 VAL A C 1
ATOM 790 O O . VAL A 1 106 ? 8.875 -4.262 13.398 1 98.31 106 VAL A O 1
ATOM 793 N N . LEU A 1 107 ? 6.867 -3.297 13.102 1 98.31 107 LEU A N 1
ATOM 794 C CA . LEU A 1 107 ? 6.359 -4.336 12.211 1 98.31 107 LEU A CA 1
ATOM 795 C C . LEU A 1 107 ? 6.59 -3.967 10.75 1 98.31 107 LEU A C 1
ATOM 797 O O . LEU A 1 107 ? 6.703 -4.844 9.891 1 98.31 107 LEU A O 1
ATOM 801 N N . ALA A 1 108 ? 6.652 -2.678 10.43 1 98.56 108 ALA A N 1
ATOM 802 C CA . ALA A 1 108 ? 6.809 -2.182 9.062 1 98.56 108 ALA A CA 1
ATOM 803 C C . ALA A 1 108 ? 7.355 -0.756 9.062 1 98.56 108 ALA A C 1
ATOM 805 O O . ALA A 1 108 ? 7.195 -0.02 10.039 1 98.56 108 ALA A O 1
ATOM 806 N N . LEU A 1 109 ? 8.039 -0.428 8.031 1 98.75 109 LEU A N 1
ATOM 807 C CA . LEU A 1 109 ? 8.547 0.919 7.797 1 98.75 109 LEU A CA 1
ATOM 808 C C . LEU A 1 109 ? 7.988 1.496 6.504 1 98.75 109 LEU A C 1
ATOM 810 O O . LEU A 1 109 ? 8.07 0.863 5.449 1 98.75 109 LEU A O 1
ATOM 814 N N . PHE A 1 110 ? 7.422 2.67 6.609 1 98.62 110 PHE A N 1
ATOM 815 C CA . PHE A 1 110 ? 6.812 3.404 5.508 1 98.62 110 PHE A CA 1
ATOM 816 C C . PHE A 1 110 ? 7.562 4.707 5.246 1 98.62 110 PHE A C 1
ATOM 818 O O . PHE A 1 110 ? 7.785 5.496 6.164 1 98.62 110 PHE A O 1
ATOM 825 N N . LEU A 1 111 ? 8.023 4.918 4.027 1 98.69 111 LEU A N 1
ATOM 826 C CA . LEU A 1 111 ? 8.539 6.195 3.555 1 98.69 111 LEU A CA 1
ATOM 827 C C . LEU A 1 111 ? 7.613 6.809 2.51 1 98.69 111 LEU A C 1
ATOM 829 O O . LEU A 1 111 ? 7.184 6.121 1.579 1 98.69 111 LEU A O 1
ATOM 833 N N . GLY A 1 112 ? 7.305 8.031 2.727 1 98.56 112 GLY A N 1
ATOM 834 C CA . GLY A 1 112 ? 6.445 8.727 1.779 1 98.56 112 GLY A CA 1
ATOM 835 C C . GLY A 1 112 ? 6.953 10.109 1.412 1 98.56 112 GLY A C 1
ATOM 836 O O . GLY A 1 112 ? 7.469 10.828 2.268 1 98.56 112 GLY A O 1
ATOM 837 N N . THR A 1 113 ? 6.859 10.43 0.16 1 98.56 113 THR A N 1
ATOM 838 C CA . THR A 1 113 ? 7.191 11.758 -0.341 1 98.56 113 THR A CA 1
ATOM 839 C C . THR A 1 113 ? 5.957 12.445 -0.917 1 98.56 113 THR A C 1
ATOM 841 O O . THR A 1 113 ? 5.164 11.82 -1.623 1 98.56 113 THR A O 1
ATOM 844 N N . VAL A 1 114 ? 5.805 13.727 -0.601 1 97.5 114 VAL A N 1
ATOM 845 C CA . VAL A 1 114 ? 4.672 14.5 -1.098 1 97.5 114 VAL A CA 1
ATOM 846 C C . VAL A 1 114 ? 5.176 15.727 -1.861 1 97.5 114 VAL A C 1
ATOM 848 O O . VAL A 1 114 ? 6.281 16.219 -1.604 1 97.5 114 VAL A O 1
ATOM 851 N N . SER A 1 115 ? 4.367 16.141 -2.789 1 96.5 115 SER A N 1
ATOM 852 C CA . SER A 1 115 ? 4.445 17.516 -3.279 1 96.5 115 SER A CA 1
ATOM 853 C C . SER A 1 115 ? 3.611 18.453 -2.42 1 96.5 115 SER A C 1
ATOM 855 O O . SER A 1 115 ? 2.527 18.094 -1.958 1 96.5 115 SER A O 1
ATOM 857 N N . ARG A 1 116 ? 4.184 19.594 -2.084 1 93.31 116 ARG A N 1
ATOM 858 C CA . ARG A 1 116 ? 3.494 20.469 -1.154 1 93.31 116 ARG A CA 1
ATOM 859 C C . ARG A 1 116 ? 3.361 21.875 -1.734 1 93.31 116 ARG A C 1
ATOM 861 O O . ARG A 1 116 ? 4.227 22.328 -2.484 1 93.31 116 ARG A O 1
ATOM 868 N N . ARG A 1 117 ?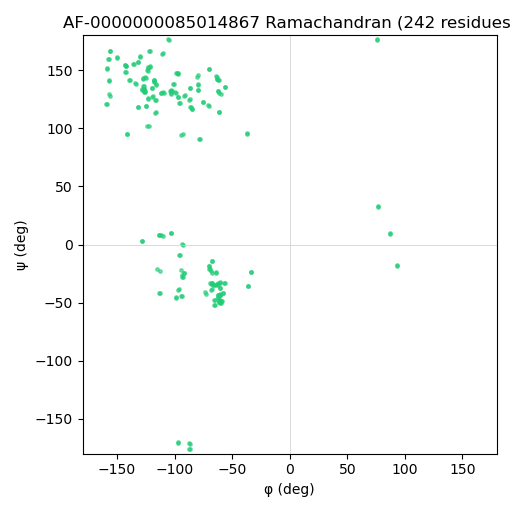 2.246 22.469 -1.609 1 88.75 117 ARG A N 1
ATOM 869 C CA . ARG A 1 117 ? 1.985 23.859 -1.916 1 88.75 117 ARG A CA 1
ATOM 870 C C . ARG A 1 117 ? 1.549 24.625 -0.669 1 88.75 117 ARG A C 1
ATOM 872 O O . ARG A 1 117 ? 0.881 24.062 0.203 1 88.75 117 ARG A O 1
ATOM 879 N N . GLU A 1 118 ? 2.139 25.906 -0.646 1 76.44 118 GLU A N 1
ATOM 880 C CA . GLU A 1 118 ? 1.749 26.734 0.483 1 76.44 118 GLU A CA 1
ATOM 881 C C . GLU A 1 118 ? 0.245 27 0.488 1 76.44 118 GLU A C 1
ATOM 883 O O . GLU A 1 118 ? -0.376 27.094 -0.572 1 76.44 118 GLU A O 1
ATOM 888 N N . ARG A 1 119 ? -0.612 26.562 1.399 1 68.94 119 ARG A N 1
ATOM 889 C CA . ARG A 1 119 ? -2.055 26.734 1.518 1 68.94 119 ARG A CA 1
ATOM 890 C C . ARG A 1 119 ? -2.48 28.109 0.991 1 68.94 119 ARG A C 1
ATOM 892 O O . ARG A 1 119 ? -3.559 28.25 0.412 1 68.94 119 ARG A O 1
ATOM 899 N N . GLY A 1 120 ? -1.672 29.031 0.957 1 56.91 120 GLY A N 1
ATOM 900 C CA . GLY A 1 120 ? -2.066 30.375 0.581 1 56.91 120 GLY A CA 1
ATOM 901 C C . GLY A 1 120 ? -1.874 30.672 -0.896 1 56.91 120 GLY A C 1
ATOM 902 O O . GLY A 1 120 ? -2.32 31.703 -1.396 1 56.91 120 GLY A O 1
ATOM 903 N N . GLN A 1 121 ? -1.001 30.062 -1.642 1 49.81 121 GLN A N 1
ATOM 904 C CA . GLN A 1 121 ? -0.749 30.672 -2.945 1 49.81 121 GLN A CA 1
ATOM 905 C C . GLN A 1 121 ? -1.649 30.062 -4.016 1 49.81 121 GLN A C 1
ATOM 907 O O . GLN A 1 121 ? -1.649 28.844 -4.219 1 49.81 121 GLN A O 1
ATOM 912 N N . PRO A 1 122 ? -2.742 30.734 -4.234 1 48.59 122 PRO A N 1
ATOM 913 C CA . PRO A 1 122 ? -3.578 30.312 -5.367 1 48.59 122 PRO A CA 1
ATOM 914 C C . PRO A 1 122 ? -2.758 29.859 -6.57 1 48.59 122 PRO A C 1
ATOM 916 O O . PRO A 1 122 ? -1.699 30.422 -6.852 1 48.59 122 PRO A O 1
ATOM 919 N N . GLY A 1 123 ? -2.475 28.562 -6.797 1 36.59 123 GLY A N 1
ATOM 920 C CA . GLY A 1 123 ? -1.9 28.406 -8.125 1 36.59 123 GLY A CA 1
ATOM 921 C C . GLY A 1 123 ? -2.645 29.188 -9.195 1 36.59 123 GLY A C 1
ATOM 922 O O . GLY A 1 123 ? -3.807 29.547 -9.008 1 36.59 123 GLY A O 1
ATOM 923 N N . MET B 1 1 ? -16.047 -12.062 4.176 1 37.31 1 MET B N 1
ATOM 924 C CA . MET B 1 1 ? -15.836 -11.156 3.051 1 37.31 1 MET B CA 1
ATOM 925 C C . MET B 1 1 ? -14.461 -10.508 3.119 1 37.31 1 MET B C 1
ATOM 927 O O . MET B 1 1 ? -14.055 -10 4.168 1 37.31 1 MET B O 1
ATOM 931 N N . SER B 1 2 ? -13.523 -10.836 2.17 1 48.31 2 SER B N 1
ATOM 932 C CA . SER B 1 2 ? -12.148 -10.352 2.189 1 48.31 2 SER B CA 1
ATOM 933 C C . SER B 1 2 ? -12.094 -8.836 2.029 1 48.31 2 SER B C 1
ATOM 935 O O . SER B 1 2 ? -13.086 -8.211 1.63 1 48.31 2 SER B O 1
ATOM 937 N N . TYR B 1 3 ? -11.156 -8.156 2.67 1 56.16 3 TYR B N 1
ATOM 938 C CA . TYR B 1 3 ? -10.922 -6.738 2.424 1 56.16 3 TYR B CA 1
ATOM 939 C C . TYR B 1 3 ? -11.125 -6.402 0.952 1 56.16 3 TYR B C 1
ATOM 941 O O . TYR B 1 3 ? -11.758 -5.395 0.62 1 56.16 3 TYR B O 1
ATOM 949 N N . ALA B 1 4 ? -10.781 -7.27 0.08 1 58.31 4 ALA B N 1
ATOM 950 C CA . ALA B 1 4 ? -10.938 -7.078 -1.359 1 58.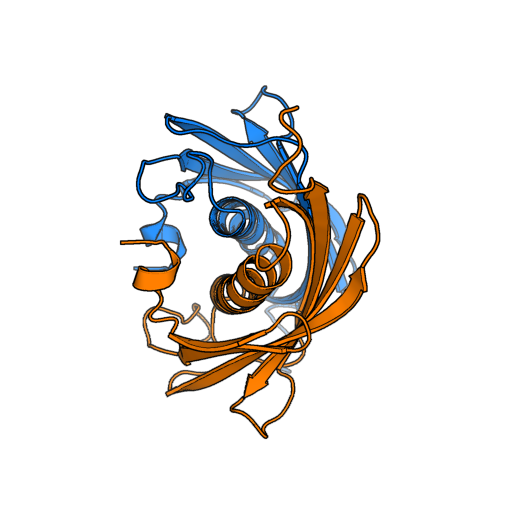31 4 ALA B CA 1
ATOM 951 C C . ALA B 1 4 ? -12.414 -7.074 -1.75 1 58.31 4 ALA B C 1
ATOM 953 O O . ALA B 1 4 ? -12.828 -6.305 -2.621 1 58.31 4 ALA B O 1
ATOM 954 N N . ASP B 1 5 ? -13.117 -7.883 -1.162 1 61.88 5 ASP B N 1
ATOM 955 C CA . ASP B 1 5 ? -14.547 -7.953 -1.439 1 61.88 5 ASP B CA 1
ATOM 956 C C . ASP B 1 5 ? -15.242 -6.641 -1.079 1 61.88 5 ASP B C 1
ATOM 958 O O . ASP B 1 5 ? -16.156 -6.203 -1.782 1 61.88 5 ASP B O 1
ATOM 962 N N . THR B 1 6 ? -14.68 -6.199 -0.115 1 66.56 6 THR B N 1
ATOM 963 C CA . THR B 1 6 ? -15.297 -4.965 0.363 1 66.56 6 THR B CA 1
ATOM 964 C C . THR B 1 6 ? -15.047 -3.822 -0.619 1 66.56 6 THR B C 1
ATOM 966 O O . THR B 1 6 ? -15.906 -2.963 -0.812 1 66.56 6 THR B O 1
ATOM 969 N N . LEU B 1 7 ? -14.031 -3.971 -1.448 1 77.44 7 LEU B N 1
ATOM 970 C CA . LEU B 1 7 ? -13.672 -2.895 -2.365 1 77.44 7 LEU B CA 1
ATOM 971 C C . LEU B 1 7 ? -14.297 -3.115 -3.738 1 77.44 7 LEU B C 1
ATOM 973 O O . LEU B 1 7 ? -14.297 -2.213 -4.578 1 77.44 7 LEU B O 1
ATOM 977 N N . GLY B 1 8 ? -14.898 -4.297 -3.943 1 85.88 8 GLY B N 1
ATOM 978 C CA . GLY B 1 8 ? -15.492 -4.605 -5.234 1 85.88 8 GLY B CA 1
ATOM 979 C C . GLY B 1 8 ? -14.461 -4.965 -6.293 1 85.88 8 GLY B C 1
ATOM 980 O O . GLY B 1 8 ? -14.633 -4.637 -7.469 1 85.88 8 GLY B O 1
ATOM 981 N N . ILE B 1 9 ? -13.375 -5.582 -5.914 1 92.19 9 ILE B N 1
ATOM 982 C CA . ILE B 1 9 ? -12.32 -5.973 -6.84 1 92.19 9 ILE B CA 1
ATOM 983 C C . ILE B 1 9 ? -12.719 -7.258 -7.566 1 92.19 9 ILE B C 1
ATOM 985 O O . ILE B 1 9 ? -13.242 -8.188 -6.945 1 92.19 9 ILE B O 1
ATOM 989 N N . ARG B 1 10 ? -12.547 -7.25 -8.891 1 95.81 10 ARG B N 1
ATOM 990 C CA . ARG B 1 10 ? -12.797 -8.422 -9.719 1 95.81 10 ARG B CA 1
ATOM 991 C C . ARG B 1 10 ? -11.523 -8.883 -10.422 1 95.81 10 ARG B C 1
ATOM 993 O O . ARG B 1 10 ? -10.766 -8.062 -10.938 1 95.81 10 ARG B O 1
ATOM 1000 N N . VAL B 1 11 ? -11.336 -10.234 -10.5 1 97.06 11 VAL B N 1
ATOM 1001 C CA . VAL B 1 11 ? -10.195 -10.797 -11.219 1 97.06 11 VAL B CA 1
ATOM 1002 C C . VAL B 1 11 ? -10.547 -10.969 -12.695 1 97.06 11 VAL B C 1
ATOM 1004 O O . VAL B 1 11 ? -11.531 -11.633 -13.031 1 97.06 11 VAL B O 1
ATOM 1007 N N . LEU B 1 12 ? -9.781 -10.414 -13.57 1 97.44 12 LEU B N 1
ATOM 1008 C CA . LEU B 1 12 ? -10.016 -10.516 -15.008 1 97.44 12 LEU B CA 1
ATOM 1009 C C . LEU B 1 12 ? -9.188 -11.648 -15.609 1 97.44 12 LEU B C 1
ATOM 1011 O O . LEU B 1 12 ? -9.633 -12.312 -16.547 1 97.44 12 LEU B O 1
ATOM 1015 N N . GLU B 1 13 ? -7.992 -11.797 -15.133 1 97.88 13 GLU B N 1
ATOM 1016 C CA . GLU B 1 13 ? -7.027 -12.797 -15.594 1 97.88 13 GLU B CA 1
ATOM 1017 C C . GLU B 1 13 ? -5.988 -13.094 -14.516 1 97.88 13 GLU B C 1
ATOM 1019 O O . GLU B 1 13 ? -5.543 -12.188 -13.805 1 97.88 13 GLU B O 1
ATOM 1024 N N . ALA B 1 14 ? -5.633 -14.383 -14.422 1 98.31 14 ALA B N 1
ATOM 1025 C CA . ALA B 1 14 ? -4.621 -14.781 -13.445 1 98.31 14 ALA B CA 1
ATOM 1026 C C . ALA B 1 14 ? -3.705 -15.859 -14.016 1 98.31 14 ALA B C 1
ATOM 1028 O O . ALA B 1 14 ? -4.055 -17.047 -14.016 1 98.31 14 ALA B O 1
ATOM 1029 N N . THR B 1 15 ? -2.627 -15.461 -14.531 1 98.12 15 THR B N 1
ATOM 1030 C CA . THR B 1 15 ? -1.55 -16.344 -14.969 1 98.12 15 THR B CA 1
ATOM 1031 C C . THR B 1 15 ? -0.21 -15.883 -14.398 1 98.12 15 THR 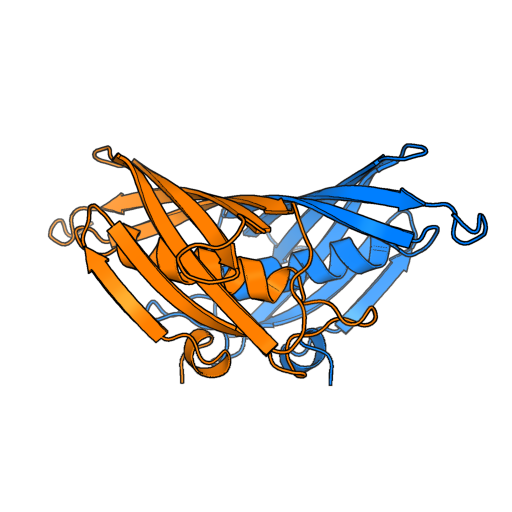B C 1
ATOM 1033 O O . THR B 1 15 ? -0.068 -14.734 -13.977 1 98.12 15 THR B O 1
ATOM 1036 N N . PRO B 1 16 ? 0.753 -16.734 -14.391 1 97.38 16 PRO B N 1
ATOM 1037 C CA . PRO B 1 16 ? 2.064 -16.359 -13.859 1 97.38 16 PRO B CA 1
ATOM 1038 C C . PRO B 1 16 ? 2.73 -15.25 -14.672 1 97.38 16 PRO B C 1
ATOM 1040 O O . PRO B 1 16 ? 3.566 -14.508 -14.141 1 97.38 16 PRO B O 1
ATOM 1043 N N . GLY B 1 17 ? 2.338 -15.156 -15.891 1 98 17 GLY B N 1
ATOM 1044 C CA . GLY B 1 17 ? 2.951 -14.156 -16.75 1 98 17 GLY B CA 1
ATOM 1045 C C . GLY B 1 17 ? 2.205 -12.836 -16.75 1 98 17 GLY B C 1
ATOM 1046 O O . GLY B 1 17 ? 2.76 -11.797 -17.125 1 98 17 GLY B O 1
ATOM 1047 N N . LEU B 1 18 ? 0.897 -12.891 -16.422 1 98.31 18 LEU B N 1
ATOM 1048 C CA . LEU B 1 18 ? 0.031 -11.719 -16.469 1 98.31 18 LEU B CA 1
ATOM 1049 C C . LEU B 1 18 ? -1.206 -11.914 -15.602 1 98.31 18 LEU B C 1
ATOM 1051 O O . LEU B 1 18 ? -1.969 -12.859 -15.805 1 98.31 18 LEU B O 1
ATOM 1055 N N . THR B 1 19 ? -1.377 -11.039 -14.648 1 98.5 19 THR B N 1
ATOM 1056 C CA . THR B 1 19 ? -2.568 -11.031 -13.805 1 98.5 19 THR B CA 1
ATOM 1057 C C . THR B 1 19 ? -3.23 -9.656 -13.812 1 98.5 19 THR B C 1
ATOM 1059 O O . THR B 1 19 ? -2.559 -8.633 -13.648 1 98.5 19 THR B O 1
ATOM 1062 N N . ARG B 1 20 ? -4.555 -9.625 -14.039 1 98.5 20 ARG B N 1
ATOM 1063 C CA . ARG B 1 20 ? -5.312 -8.383 -14.102 1 98.5 20 ARG B CA 1
ATOM 1064 C C . ARG B 1 20 ? -6.5 -8.414 -13.148 1 98.5 20 ARG B C 1
ATOM 1066 O O . ARG B 1 20 ? -7.227 -9.406 -13.086 1 98.5 20 ARG B O 1
ATOM 1073 N N . VAL B 1 21 ? -6.656 -7.355 -12.422 1 97.88 21 VAL B N 1
ATOM 1074 C CA . VAL B 1 21 ? -7.82 -7.16 -11.562 1 97.88 21 VAL B CA 1
ATOM 1075 C C . VAL B 1 21 ? -8.398 -5.766 -11.781 1 97.88 21 VAL B C 1
ATOM 1077 O O . VAL B 1 21 ? -7.699 -4.867 -12.258 1 97.88 21 VAL B O 1
ATOM 1080 N N . THR B 1 22 ? -9.68 -5.609 -11.453 1 97.81 22 THR B N 1
ATOM 1081 C CA . THR B 1 22 ? -10.328 -4.34 -11.75 1 97.81 22 THR B CA 1
ATOM 1082 C C . THR B 1 22 ? -11.297 -3.953 -10.641 1 97.81 22 THR B C 1
ATOM 1084 O O . THR B 1 22 ? -11.734 -4.809 -9.859 1 97.81 22 THR B O 1
ATOM 1087 N N . LEU B 1 23 ? -11.516 -2.648 -10.516 1 96.19 23 LEU B N 1
ATOM 1088 C CA . LEU B 1 23 ? -12.609 -2.1 -9.719 1 96.19 23 LEU B CA 1
ATOM 1089 C C . LEU B 1 23 ? -13.086 -0.769 -10.297 1 96.19 23 LEU B C 1
ATOM 1091 O O . LEU B 1 23 ? -12.414 -0.181 -11.148 1 96.19 23 LEU B O 1
ATOM 1095 N N . THR B 1 24 ? -14.242 -0.398 -9.93 1 96.19 24 THR B N 1
ATOM 1096 C CA . THR B 1 24 ? -14.75 0.933 -10.242 1 96.19 24 THR B CA 1
ATOM 1097 C C . THR B 1 24 ? -14.68 1.841 -9.016 1 96.19 24 THR B C 1
ATOM 1099 O O . THR B 1 24 ? -15.078 1.445 -7.922 1 96.19 24 THR B O 1
ATOM 1102 N N . VAL B 1 25 ? -14.148 3.041 -9.258 1 95.19 25 VAL B N 1
ATOM 1103 C CA . VAL B 1 25 ? -14.07 4 -8.156 1 95.19 25 VAL B CA 1
ATOM 1104 C C . VAL B 1 25 ? -15.469 4.496 -7.805 1 95.19 25 VAL B C 1
ATOM 1106 O O . VAL B 1 25 ? -16.172 5.059 -8.648 1 95.19 25 VAL B O 1
ATOM 1109 N N . THR B 1 26 ? -15.852 4.258 -6.59 1 93.31 26 THR B N 1
ATOM 1110 C CA . THR B 1 26 ? -17.125 4.742 -6.086 1 93.31 26 THR B CA 1
ATOM 1111 C C . THR B 1 26 ? -16.938 5.922 -5.141 1 93.31 26 THR B C 1
ATOM 1113 O O . THR B 1 26 ? -15.797 6.285 -4.824 1 93.31 26 THR B O 1
ATOM 1116 N N . GLU B 1 27 ? -18 6.5 -4.66 1 89.56 27 GLU B N 1
ATOM 1117 C CA . GLU B 1 27 ? -17.938 7.625 -3.73 1 89.56 27 GLU B CA 1
ATOM 1118 C C . GLU B 1 27 ? -17.219 7.234 -2.439 1 89.56 27 GLU B C 1
ATOM 1120 O O . GLU B 1 27 ? -16.516 8.055 -1.841 1 89.56 27 GLU B O 1
ATOM 1125 N N . GLY B 1 28 ? -17.391 5.98 -2.076 1 84.25 28 GLY B N 1
ATOM 1126 C CA . GLY B 1 28 ? -16.812 5.484 -0.84 1 84.25 28 GLY B CA 1
ATOM 1127 C C . GLY B 1 28 ? -15.297 5.43 -0.878 1 84.25 28 GLY B C 1
ATOM 1128 O O . GLY B 1 28 ? -14.648 5.309 0.163 1 84.25 28 GLY B O 1
ATOM 1129 N N . GLY B 1 29 ? -14.734 5.547 -2.078 1 85.88 29 GLY B N 1
ATOM 1130 C CA . GLY B 1 29 ? -13.289 5.453 -2.223 1 85.88 29 GLY B CA 1
ATOM 1131 C C . GLY B 1 29 ? -12.617 6.801 -2.412 1 85.88 29 GLY B C 1
ATOM 1132 O O . GLY B 1 29 ? -11.422 6.871 -2.686 1 85.88 29 GLY B O 1
ATOM 1133 N N . LEU B 1 30 ? -13.344 7.848 -2.229 1 86.5 30 LEU B N 1
ATOM 1134 C CA . LEU B 1 30 ? -12.828 9.18 -2.514 1 86.5 30 LEU B CA 1
ATOM 1135 C C . LEU B 1 30 ? -12.305 9.844 -1.242 1 86.5 30 LEU B C 1
ATOM 1137 O O . LEU B 1 30 ? -12.773 9.547 -0.143 1 86.5 30 LEU B O 1
ATOM 1141 N N . ASN B 1 31 ? -11.242 10.664 -1.463 1 81.19 31 ASN B N 1
ATOM 1142 C CA . ASN B 1 31 ? -10.742 11.5 -0.371 1 81.19 31 ASN B CA 1
ATOM 1143 C C . ASN B 1 31 ? -11.492 12.828 -0.296 1 81.19 31 ASN B C 1
ATOM 1145 O O . ASN B 1 31 ? -12.516 13 -0.955 1 81.19 31 ASN B O 1
ATOM 1149 N N . MET B 1 32 ? -10.977 13.688 0.543 1 77.81 32 MET B N 1
ATOM 1150 C CA . MET B 1 32 ? -11.664 14.961 0.783 1 77.81 32 MET B CA 1
ATOM 1151 C C . MET B 1 32 ? -11.57 15.867 -0.438 1 77.81 32 MET B C 1
ATOM 1153 O O . MET B 1 32 ? -12.359 16.797 -0.585 1 77.81 32 MET B O 1
ATOM 1157 N N . HIS B 1 33 ? -10.609 15.594 -1.368 1 83.5 33 HIS B N 1
ATOM 1158 C CA . HIS B 1 33 ? -10.406 16.422 -2.551 1 83.5 33 HIS B CA 1
ATOM 1159 C C . HIS B 1 33 ? -11.188 15.891 -3.742 1 83.5 33 HIS B C 1
ATOM 1161 O O . HIS B 1 33 ? -11.07 16.406 -4.855 1 83.5 33 HIS B O 1
ATOM 1167 N N . GLY B 1 34 ? -11.93 14.773 -3.521 1 87 34 GLY B N 1
ATOM 1168 C CA . GLY B 1 34 ? -12.766 14.219 -4.578 1 87 34 GLY B CA 1
ATOM 1169 C C . GLY B 1 34 ? -12.016 13.258 -5.484 1 87 34 GLY B C 1
ATOM 1170 O O . GLY B 1 34 ? -12.492 12.922 -6.57 1 87 34 GLY B O 1
ATOM 1171 N N . THR B 1 35 ? -10.883 12.93 -5.121 1 91.62 35 THR B N 1
ATOM 1172 C CA . THR B 1 35 ? -10.125 11.93 -5.859 1 91.62 35 THR B CA 1
ATOM 1173 C C . THR B 1 35 ? -9.992 10.641 -5.043 1 91.62 35 THR B C 1
ATOM 1175 O O . THR B 1 35 ? -10.328 10.617 -3.857 1 91.62 35 THR B O 1
ATOM 1178 N N . ALA B 1 36 ? -9.609 9.57 -5.727 1 91.19 36 ALA B N 1
ATOM 1179 C CA . ALA B 1 36 ? -9.477 8.289 -5.047 1 91.19 36 ALA B CA 1
ATOM 1180 C C . ALA B 1 36 ? -8.406 8.352 -3.963 1 91.19 36 ALA B C 1
ATOM 1182 O O . ALA B 1 36 ? -7.352 8.969 -4.156 1 91.19 36 ALA B O 1
ATOM 1183 N N . HIS B 1 37 ? -8.656 7.691 -2.85 1 86.94 37 HIS B N 1
ATOM 1184 C CA . HIS B 1 37 ? -7.645 7.523 -1.815 1 86.94 37 HIS B CA 1
ATOM 1185 C C . HIS B 1 37 ? -6.457 6.715 -2.332 1 86.94 37 HIS B C 1
ATOM 1187 O O . HIS B 1 37 ? -6.637 5.746 -3.07 1 86.94 37 HIS B O 1
ATOM 1193 N N . GLY B 1 38 ? -5.238 7.09 -1.899 1 87.81 38 GLY B N 1
ATOM 1194 C CA . GLY B 1 38 ? -4.055 6.305 -2.229 1 87.81 38 GLY B CA 1
ATOM 1195 C C . GLY B 1 38 ? -4.156 4.859 -1.777 1 87.81 38 GLY B C 1
ATOM 1196 O O . GLY B 1 38 ? -3.627 3.963 -2.436 1 87.81 38 GLY B O 1
ATOM 1197 N N . GLY B 1 39 ? -4.859 4.699 -0.648 1 88 39 GLY B N 1
ATOM 1198 C CA . GLY B 1 39 ? -5.078 3.359 -0.132 1 88 39 GLY B CA 1
ATOM 1199 C C . GLY B 1 39 ? -5.883 2.482 -1.071 1 88 39 GLY B C 1
ATOM 1200 O O . GLY B 1 39 ? -5.688 1.266 -1.115 1 88 39 GLY B O 1
ATOM 1201 N N . LEU B 1 40 ? -6.832 3.102 -1.79 1 89.69 40 LEU B N 1
ATOM 1202 C CA . LEU B 1 40 ? -7.605 2.355 -2.777 1 89.69 40 LEU B CA 1
ATOM 1203 C C . LEU B 1 40 ? -6.715 1.873 -3.916 1 89.69 40 LEU B C 1
ATOM 1205 O O . LEU B 1 40 ? -6.789 0.711 -4.32 1 89.69 40 LEU B O 1
ATOM 1209 N N . LEU B 1 41 ? -5.879 2.773 -4.457 1 93.69 41 LEU B N 1
ATOM 1210 C CA . LEU B 1 41 ? -4.945 2.398 -5.512 1 93.69 41 LEU B CA 1
ATOM 1211 C C . LEU B 1 41 ? -3.975 1.326 -5.023 1 93.69 41 LEU B C 1
ATOM 1213 O O . LEU B 1 41 ? -3.705 0.356 -5.734 1 93.69 41 LEU B O 1
ATOM 1217 N N . PHE B 1 42 ? -3.459 1.489 -3.811 1 94.12 42 PHE B N 1
ATOM 1218 C CA . PHE B 1 42 ? -2.562 0.496 -3.23 1 94.12 42 PHE B CA 1
ATOM 1219 C C . PHE B 1 42 ? -3.25 -0.861 -3.133 1 94.12 42 PHE B C 1
ATOM 1221 O O . PHE B 1 42 ? -2.686 -1.878 -3.545 1 94.12 42 PHE B O 1
ATOM 1228 N N . SER B 1 43 ? -4.438 -0.879 -2.604 1 90.88 43 SER B N 1
ATOM 1229 C CA . SER B 1 43 ? -5.152 -2.135 -2.391 1 90.88 43 SER B CA 1
ATOM 1230 C C . SER B 1 43 ? -5.387 -2.869 -3.707 1 90.88 43 SER B C 1
ATOM 1232 O O . SER B 1 43 ? -5.25 -4.094 -3.773 1 90.88 43 SER B O 1
ATOM 1234 N N . LEU B 1 44 ? -5.789 -2.117 -4.734 1 94.44 44 LEU B N 1
ATOM 1235 C CA . LEU B 1 44 ? -5.988 -2.713 -6.051 1 94.44 44 LEU B CA 1
ATOM 1236 C C . LEU B 1 44 ? -4.695 -3.334 -6.566 1 94.44 44 LEU B C 1
ATOM 1238 O O . LEU B 1 44 ? -4.68 -4.496 -6.98 1 94.44 44 LEU B O 1
ATOM 1242 N N . ALA B 1 45 ? -3.6 -2.559 -6.516 1 97.25 45 ALA B N 1
ATOM 1243 C CA . ALA B 1 45 ? -2.299 -3.045 -6.969 1 97.25 45 ALA B CA 1
ATOM 1244 C C . ALA B 1 45 ? -1.839 -4.238 -6.137 1 97.25 45 ALA B C 1
ATOM 1246 O O . ALA B 1 45 ? -1.332 -5.223 -6.676 1 97.25 45 ALA B O 1
ATOM 1247 N N . ASP B 1 46 ? -1.978 -4.102 -4.871 1 94.94 46 ASP B N 1
ATOM 1248 C CA . ASP B 1 46 ? -1.559 -5.145 -3.938 1 94.94 46 ASP B CA 1
ATOM 1249 C C . ASP B 1 46 ? -2.311 -6.449 -4.195 1 94.94 46 ASP B C 1
ATOM 1251 O O . ASP B 1 46 ? -1.754 -7.535 -4.027 1 94.94 46 ASP B O 1
ATOM 1255 N N . GLU B 1 47 ? -3.594 -6.367 -4.535 1 94.06 47 GLU B N 1
ATOM 1256 C CA . GLU B 1 47 ? -4.367 -7.566 -4.855 1 94.06 47 GLU B CA 1
ATOM 1257 C C . GLU B 1 47 ? -3.783 -8.289 -6.066 1 94.06 47 GLU B C 1
ATOM 1259 O O . GLU B 1 47 ? -3.594 -9.508 -6.031 1 94.06 47 GLU B O 1
ATOM 1264 N N . ALA B 1 48 ? -3.531 -7.562 -7.137 1 97 48 ALA B N 1
ATOM 1265 C CA . ALA B 1 48 ? -2.906 -8.164 -8.312 1 97 48 ALA B CA 1
ATOM 1266 C C . ALA B 1 48 ? -1.556 -8.781 -7.961 1 97 48 ALA B C 1
ATOM 1268 O O . ALA B 1 48 ? -1.243 -9.891 -8.391 1 97 48 ALA B O 1
ATOM 1269 N N . PHE B 1 49 ? -0.789 -8.086 -7.156 1 97.44 49 PHE B N 1
ATOM 1270 C CA . PHE B 1 49 ? 0.517 -8.516 -6.664 1 97.44 49 PHE B CA 1
ATOM 1271 C C . PHE B 1 49 ? 0.396 -9.797 -5.855 1 97.44 49 PHE B C 1
ATOM 1273 O O . PHE B 1 49 ? 1.166 -10.742 -6.055 1 97.44 49 PHE B O 1
ATOM 1280 N N . ALA B 1 50 ? -0.544 -9.836 -4.945 1 94.25 50 ALA B N 1
ATOM 1281 C CA . ALA B 1 50 ? -0.757 -11.008 -4.105 1 94.25 50 ALA B CA 1
ATOM 1282 C C . ALA B 1 50 ? -1.136 -12.227 -4.945 1 94.25 50 ALA B C 1
ATOM 1284 O O . ALA B 1 50 ? -0.608 -13.32 -4.738 1 94.25 50 ALA B O 1
ATOM 1285 N N . ILE B 1 51 ? -2.01 -12.039 -5.895 1 95.75 51 ILE B N 1
ATOM 1286 C CA . ILE B 1 51 ? -2.494 -13.141 -6.715 1 95.75 51 ILE B CA 1
ATOM 1287 C C . ILE B 1 51 ? -1.343 -13.711 -7.543 1 95.75 51 ILE B C 1
ATOM 1289 O O . ILE B 1 51 ? -1.035 -14.906 -7.453 1 95.75 51 ILE B O 1
ATOM 1293 N N . ILE B 1 52 ? -0.636 -12.883 -8.266 1 97.44 52 ILE B N 1
ATOM 1294 C CA . ILE B 1 52 ? 0.385 -13.391 -9.18 1 97.44 52 ILE B CA 1
ATOM 1295 C C . ILE B 1 52 ? 1.516 -14.039 -8.383 1 97.44 52 ILE B C 1
ATOM 1297 O O . ILE B 1 52 ? 2.111 -15.016 -8.828 1 97.44 52 ILE B O 1
ATOM 1301 N N . SER B 1 53 ? 1.804 -13.5 -7.25 1 96.62 53 SER B N 1
ATOM 1302 C CA . SER B 1 53 ? 2.896 -14 -6.422 1 96.62 53 SER B CA 1
ATOM 1303 C C . SER B 1 53 ? 2.588 -15.391 -5.879 1 96.62 53 SER B C 1
ATOM 1305 O O . SER B 1 53 ? 3.5 -16.141 -5.543 1 96.62 53 SER B O 1
ATOM 1307 N N . ASN B 1 54 ? 1.352 -15.68 -5.793 1 95.25 54 ASN B N 1
ATOM 1308 C CA . ASN B 1 54 ? 0.99 -16.906 -5.078 1 95.25 54 ASN B CA 1
ATOM 1309 C C . ASN B 1 54 ? 0.453 -17.969 -6.027 1 95.25 54 ASN B C 1
ATOM 1311 O O . ASN B 1 54 ? -0.055 -19 -5.586 1 95.25 54 ASN B O 1
ATOM 1315 N N . LEU B 1 55 ? 0.516 -17.75 -7.316 1 94.94 55 LEU B N 1
ATOM 1316 C CA . LEU B 1 55 ? 0.005 -18.703 -8.289 1 94.94 55 LEU B CA 1
ATOM 1317 C C . LEU B 1 55 ? 0.839 -19.984 -8.281 1 94.94 55 LEU B C 1
ATOM 1319 O O . LEU B 1 55 ? 0.302 -21.078 -8.445 1 94.94 55 LEU B O 1
ATOM 1323 N N . GLU B 1 56 ? 2.172 -19.859 -8.016 1 93.88 56 GLU B N 1
ATOM 1324 C CA . GLU B 1 56 ? 3.037 -21.031 -8.156 1 93.88 56 GLU B CA 1
ATOM 1325 C C . GLU B 1 56 ? 3.869 -21.266 -6.895 1 93.88 56 GLU B C 1
ATOM 1327 O O . GLU B 1 56 ? 4.77 -22.094 -6.883 1 93.88 56 GLU B O 1
ATOM 1332 N N . ALA B 1 57 ? 3.68 -20.516 -5.953 1 93.12 57 ALA B N 1
ATOM 1333 C CA . ALA B 1 57 ? 4.414 -20.594 -4.691 1 93.12 57 ALA B CA 1
ATOM 1334 C C . ALA B 1 57 ? 3.615 -19.984 -3.549 1 93.12 57 ALA B C 1
ATOM 1336 O O . ALA B 1 57 ? 2.553 -19.391 -3.77 1 93.12 57 ALA B O 1
ATOM 1337 N N . GLN B 1 58 ? 4 -20.203 -2.328 1 93.06 58 GLN B N 1
ATOM 1338 C CA . GLN B 1 58 ? 3.57 -19.422 -1.179 1 93.06 58 GLN B CA 1
ATOM 1339 C C . GLN B 1 58 ? 4.461 -18.188 -0.992 1 93.06 58 GLN B C 1
ATOM 1341 O O . GLN B 1 58 ? 5.672 -18.312 -0.792 1 93.06 58 GLN B O 1
ATOM 1346 N N . ALA B 1 59 ? 3.854 -17.109 -1.092 1 94.12 59 ALA B N 1
ATOM 1347 C CA . ALA B 1 59 ? 4.641 -15.875 -1.091 1 94.12 59 ALA B CA 1
ATOM 1348 C C . ALA B 1 59 ? 4.156 -14.914 -0.008 1 94.12 59 ALA B C 1
ATOM 1350 O O . ALA B 1 59 ? 2.957 -14.836 0.268 1 94.12 59 ALA B O 1
ATOM 1351 N N . VAL B 1 60 ? 5.086 -14.203 0.618 1 93.31 60 VAL B N 1
ATOM 1352 C CA . VAL B 1 60 ? 4.824 -13.148 1.595 1 93.31 60 VAL B CA 1
ATOM 1353 C C . VAL B 1 60 ? 5.531 -11.867 1.174 1 93.31 60 VAL B C 1
ATOM 1355 O O . VAL B 1 60 ? 6.707 -11.891 0.801 1 93.31 60 VAL B O 1
ATOM 1358 N N . ALA B 1 61 ? 4.809 -10.828 1.206 1 95.5 61 ALA B N 1
ATOM 1359 C CA . ALA B 1 61 ? 5.375 -9.547 0.793 1 95.5 61 ALA B CA 1
ATOM 1360 C C . ALA B 1 61 ? 6.535 -9.141 1.699 1 95.5 61 ALA B C 1
ATOM 1362 O O . ALA B 1 61 ? 6.434 -9.227 2.926 1 95.5 61 ALA B O 1
ATOM 1363 N N . VAL B 1 62 ? 7.645 -8.734 1.125 1 97.12 62 VAL B N 1
ATOM 1364 C CA . VAL B 1 62 ? 8.805 -8.203 1.837 1 97.12 62 VAL B CA 1
ATOM 1365 C C . VAL B 1 62 ? 8.789 -6.68 1.784 1 97.12 62 VAL B C 1
ATOM 1367 O O . VAL B 1 62 ? 9.016 -6.016 2.799 1 97.12 62 VAL B O 1
ATOM 1370 N N . GLU B 1 63 ? 8.531 -6.133 0.591 1 97.88 63 GLU B N 1
ATOM 1371 C CA . GLU B 1 63 ? 8.453 -4.688 0.423 1 97.88 63 GLU B CA 1
ATOM 1372 C C . GLU B 1 63 ? 7.633 -4.316 -0.806 1 97.88 63 GLU B C 1
ATOM 1374 O O . GLU B 1 63 ? 7.48 -5.121 -1.726 1 97.88 63 GLU B O 1
ATOM 1379 N N . THR B 1 64 ? 7.164 -3.094 -0.789 1 98.12 64 THR B N 1
ATOM 1380 C CA . THR B 1 64 ? 6.398 -2.537 -1.897 1 98.12 64 THR B CA 1
ATOM 1381 C C . THR B 1 64 ? 6.746 -1.066 -2.113 1 98.12 64 THR B C 1
ATOM 1383 O O . THR B 1 64 ? 7.152 -0.376 -1.176 1 98.12 64 THR B O 1
ATOM 1386 N N . HIS B 1 65 ? 6.672 -0.665 -3.334 1 98.31 65 HIS B N 1
ATOM 1387 C CA . HIS B 1 65 ? 6.824 0.721 -3.76 1 98.31 65 HIS B CA 1
ATOM 1388 C C . HIS B 1 65 ? 5.664 1.156 -4.648 1 98.31 65 HIS B C 1
ATOM 1390 O O . HIS B 1 65 ? 5.238 0.406 -5.531 1 98.31 65 HIS B O 1
ATOM 1396 N N . LEU B 1 66 ? 5.121 2.344 -4.344 1 98.25 66 LEU B N 1
ATOM 1397 C CA . LEU B 1 66 ? 4.004 2.871 -5.121 1 98.25 66 LEU B CA 1
ATOM 1398 C C . LEU B 1 66 ? 4.254 4.32 -5.52 1 98.25 66 LEU B C 1
ATOM 1400 O O . LEU B 1 66 ? 4.426 5.188 -4.66 1 98.25 66 LEU B O 1
ATOM 1404 N N . SER B 1 67 ? 4.32 4.562 -6.824 1 98.5 67 SER B N 1
ATOM 1405 C CA . SER B 1 67 ? 4.422 5.91 -7.379 1 98.5 67 SER B CA 1
ATOM 1406 C C . SER B 1 67 ? 3.082 6.375 -7.941 1 98.5 67 SER B C 1
ATOM 1408 O O . SER B 1 67 ? 2.436 5.648 -8.703 1 98.5 67 SER B O 1
ATOM 1410 N N . PHE B 1 68 ? 2.707 7.57 -7.512 1 97.69 68 PHE B N 1
ATOM 1411 C CA . PHE B 1 68 ? 1.462 8.148 -8.008 1 97.69 68 PHE B CA 1
ATOM 1412 C C . PHE B 1 68 ? 1.733 9.141 -9.133 1 97.69 68 PHE B C 1
ATOM 1414 O O . PHE B 1 68 ? 2.533 10.062 -8.977 1 97.69 68 PHE B O 1
ATOM 1421 N N . PHE B 1 69 ? 1.004 8.977 -10.242 1 97.31 69 PHE B N 1
ATOM 1422 C CA . PHE B 1 69 ? 1.229 9.844 -11.391 1 97.31 69 PHE B CA 1
ATOM 1423 C C . PHE B 1 69 ? 0.023 10.742 -11.641 1 97.31 69 PHE B C 1
ATOM 1425 O O . PHE B 1 69 ? 0.176 11.914 -12 1 97.31 69 PHE B O 1
ATOM 1432 N N . ARG B 1 70 ? -1.145 10.148 -11.508 1 95.69 70 ARG B N 1
ATOM 1433 C CA . ARG B 1 70 ? -2.377 10.883 -11.758 1 95.69 70 ARG B CA 1
ATOM 1434 C C . ARG B 1 70 ? -3.479 10.469 -10.797 1 95.69 70 ARG B C 1
ATOM 1436 O O . ARG B 1 70 ? -3.498 9.328 -10.328 1 95.69 70 ARG B O 1
ATOM 1443 N N . ALA B 1 71 ? -4.375 11.359 -10.586 1 94.94 71 ALA B N 1
ATOM 1444 C CA . ALA B 1 71 ? -5.504 11.078 -9.703 1 94.94 71 ALA B CA 1
ATOM 1445 C C . ALA B 1 71 ? -6.57 10.25 -10.414 1 94.94 71 ALA B C 1
ATOM 1447 O O . ALA B 1 71 ? -6.754 10.375 -11.633 1 94.94 71 ALA B O 1
ATOM 1448 N N . ALA B 1 72 ? -7.203 9.398 -9.664 1 95.88 72 ALA B N 1
ATOM 1449 C CA . ALA B 1 72 ? -8.406 8.711 -10.125 1 95.88 72 ALA B CA 1
ATOM 1450 C C . ALA B 1 72 ? -9.664 9.391 -9.586 1 95.88 72 ALA B C 1
ATOM 1452 O O . ALA B 1 72 ? -9.656 9.938 -8.484 1 95.88 72 ALA B O 1
ATOM 1453 N N . ARG B 1 73 ? -10.742 9.367 -10.352 1 95.25 73 ARG B N 1
ATOM 1454 C CA . ARG B 1 73 ? -11.977 10.055 -9.984 1 95.25 73 ARG B CA 1
ATOM 1455 C C . ARG B 1 73 ? -13.141 9.07 -9.914 1 95.25 73 ARG B C 1
ATOM 1457 O O . ARG B 1 73 ? -13.039 7.938 -10.398 1 95.25 73 ARG B O 1
ATOM 1464 N N . GLU B 1 74 ? -14.164 9.609 -9.32 1 95.19 74 GLU B N 1
ATOM 1465 C CA . GLU B 1 74 ? -15.375 8.797 -9.258 1 95.19 74 GLU B CA 1
ATOM 1466 C C . GLU B 1 74 ? -15.82 8.359 -10.656 1 95.19 74 GLU B C 1
ATOM 1468 O O . GLU B 1 74 ? -15.797 9.148 -11.594 1 95.19 74 GLU B O 1
ATOM 1473 N N . GLY B 1 75 ? -16.172 7.066 -10.711 1 95.56 75 GLY B N 1
ATOM 1474 C CA . GLY B 1 75 ? -16.656 6.539 -11.977 1 95.56 75 GLY B CA 1
ATOM 1475 C C . GLY B 1 75 ? -15.547 5.914 -12.82 1 95.56 75 GLY B C 1
ATOM 1476 O O . GLY B 1 75 ? -15.828 5.164 -13.758 1 95.56 75 GLY B O 1
ATOM 1477 N N . ASP B 1 76 ? -14.281 6.234 -12.516 1 96.44 76 ASP B N 1
ATOM 1478 C CA . ASP B 1 76 ? -13.18 5.602 -13.234 1 96.44 76 ASP B CA 1
ATOM 1479 C C . ASP B 1 76 ? -13.188 4.086 -13.031 1 96.44 76 ASP B C 1
ATOM 1481 O O . ASP B 1 76 ? -13.344 3.605 -11.906 1 96.44 76 ASP B O 1
ATOM 1485 N N . GLN B 1 77 ? -13.102 3.354 -14.141 1 97.44 77 GLN B N 1
ATOM 1486 C CA . GLN B 1 77 ? -12.742 1.943 -14.055 1 97.44 77 GLN B CA 1
ATOM 1487 C C . GLN B 1 77 ? -11.227 1.767 -14.023 1 97.44 77 GLN B C 1
ATOM 1489 O O . GLN B 1 77 ? -10.539 2.098 -14.992 1 97.44 77 GLN B O 1
ATOM 1494 N N . LEU B 1 78 ? -10.734 1.226 -12.906 1 98 78 LEU B N 1
ATOM 1495 C CA . LEU B 1 78 ? -9.297 1.021 -12.758 1 98 78 LEU B CA 1
ATOM 1496 C C . LEU B 1 78 ? -8.93 -0.435 -13.016 1 98 78 LEU B C 1
ATOM 1498 O O . LEU B 1 78 ? -9.648 -1.346 -12.602 1 98 78 LEU B O 1
ATOM 1502 N N . VAL B 1 79 ? -7.867 -0.651 -13.711 1 98.56 79 VAL B N 1
ATOM 1503 C CA . VAL B 1 79 ? -7.32 -1.985 -13.938 1 98.56 79 VAL B CA 1
ATOM 1504 C C . VAL B 1 79 ? -5.879 -2.043 -13.445 1 98.56 79 VAL B C 1
ATOM 1506 O O . VAL B 1 79 ? -5.055 -1.199 -13.812 1 98.56 79 VAL B O 1
ATOM 1509 N N . ALA B 1 80 ? -5.59 -2.99 -12.586 1 98.5 80 ALA B N 1
ATOM 1510 C CA . ALA B 1 80 ? -4.215 -3.289 -12.195 1 98.5 80 ALA B CA 1
ATOM 1511 C C . ALA B 1 80 ? -3.658 -4.457 -13 1 98.5 80 ALA B C 1
ATOM 1513 O O . ALA B 1 80 ? -4.258 -5.535 -13.039 1 98.5 80 ALA B O 1
ATOM 1514 N N . VAL B 1 81 ? -2.52 -4.227 -13.609 1 98.69 81 VAL B N 1
ATOM 1515 C CA . VAL B 1 81 ? -1.87 -5.238 -14.438 1 98.69 81 VAL B CA 1
ATOM 1516 C C . VAL B 1 81 ? -0.527 -5.625 -13.82 1 98.69 81 VAL B C 1
ATOM 1518 O O . VAL B 1 81 ? 0.419 -4.836 -13.836 1 98.69 81 VAL B O 1
ATOM 1521 N N . ALA B 1 82 ? -0.44 -6.887 -13.375 1 98.69 82 ALA B N 1
ATOM 1522 C CA . ALA B 1 82 ? 0.77 -7.383 -12.719 1 98.69 82 ALA B CA 1
ATOM 1523 C C . ALA B 1 82 ? 1.575 -8.273 -13.664 1 98.69 82 ALA B C 1
ATOM 1525 O O . ALA B 1 82 ? 1.021 -9.172 -14.305 1 98.69 82 ALA B O 1
ATOM 1526 N N . THR B 1 83 ? 2.873 -8.008 -13.727 1 98.75 83 THR B N 1
ATOM 1527 C CA . THR B 1 83 ? 3.816 -8.82 -14.492 1 98.75 83 THR B CA 1
ATOM 1528 C C . THR B 1 83 ? 5.082 -9.078 -13.68 1 98.75 83 THR B C 1
ATOM 1530 O O . THR B 1 83 ? 5.438 -8.289 -12.797 1 98.75 83 THR B O 1
ATOM 1533 N N . PRO B 1 84 ? 5.758 -10.18 -14.016 1 98.69 84 PRO B N 1
ATOM 1534 C CA . PRO B 1 84 ? 7 -10.445 -13.273 1 98.69 84 PRO B CA 1
ATOM 1535 C C . PRO B 1 84 ? 8.172 -9.609 -13.781 1 98.69 84 PRO B C 1
ATOM 1537 O O . PRO B 1 84 ? 8.312 -9.398 -14.992 1 98.69 84 PRO B O 1
ATOM 1540 N N . GLU B 1 85 ? 8.922 -9.094 -12.883 1 98.5 85 GLU B N 1
ATOM 1541 C CA . GLU B 1 85 ? 10.211 -8.484 -13.203 1 98.5 85 GLU B CA 1
ATOM 1542 C C . GLU B 1 85 ? 11.352 -9.492 -13.047 1 98.5 85 GLU B C 1
ATOM 1544 O O . GLU B 1 85 ? 12.227 -9.578 -13.914 1 98.5 85 GLU B O 1
ATOM 1549 N N . ARG B 1 86 ? 11.312 -10.227 -11.992 1 97.38 86 ARG B N 1
ATOM 1550 C CA . ARG B 1 86 ? 12.297 -11.258 -11.664 1 97.38 86 ARG B CA 1
ATOM 1551 C C . ARG B 1 86 ? 11.695 -12.289 -10.719 1 97.38 86 ARG B C 1
ATOM 1553 O O . ARG B 1 86 ? 11.172 -11.945 -9.656 1 97.38 86 ARG B O 1
ATOM 1560 N N . VAL B 1 87 ? 11.859 -13.523 -11.109 1 96.88 87 VAL B N 1
ATOM 1561 C CA . VAL B 1 87 ? 11.367 -14.609 -10.273 1 96.88 87 VAL B CA 1
ATOM 1562 C C . VAL B 1 87 ? 12.508 -15.57 -9.938 1 96.88 87 VAL B C 1
ATOM 1564 O O . VAL B 1 87 ? 12.922 -16.375 -10.781 1 96.88 87 VAL B O 1
ATOM 1567 N N . GLY B 1 88 ? 12.977 -15.414 -8.742 1 94.56 88 GLY B N 1
ATOM 1568 C CA . GLY B 1 88 ? 14 -16.312 -8.258 1 94.56 88 GLY B CA 1
ATOM 1569 C C . GLY B 1 88 ? 13.453 -17.453 -7.414 1 94.56 88 GLY B C 1
ATOM 1570 O O . GLY B 1 88 ? 12.234 -17.656 -7.363 1 94.56 88 GLY B O 1
ATOM 1571 N N . ARG B 1 89 ? 14.383 -18.172 -6.789 1 92.31 89 ARG B N 1
ATOM 1572 C CA . ARG B 1 89 ? 13.992 -19.328 -5.977 1 92.31 89 ARG B CA 1
ATOM 1573 C C . ARG B 1 89 ? 13.344 -18.875 -4.672 1 92.31 89 ARG B C 1
ATOM 1575 O O . ARG B 1 89 ? 12.328 -19.438 -4.254 1 92.31 89 ARG B O 1
ATOM 1582 N N . THR B 1 90 ? 13.961 -17.781 -4.07 1 95.12 90 THR B N 1
ATOM 1583 C CA . THR B 1 90 ? 13.508 -17.391 -2.74 1 95.12 90 THR B CA 1
ATOM 1584 C C . THR B 1 90 ? 12.867 -16.016 -2.777 1 95.12 90 THR B C 1
ATOM 1586 O O . THR B 1 90 ? 12.094 -15.648 -1.883 1 95.12 90 THR B O 1
ATOM 1589 N N . LEU B 1 91 ? 13.219 -15.25 -3.838 1 97.25 91 LEU B N 1
ATOM 1590 C CA . LEU B 1 91 ? 12.68 -13.898 -3.986 1 97.25 91 LEU B CA 1
ATOM 1591 C C . LEU B 1 91 ? 12.062 -13.711 -5.367 1 97.25 91 LEU B C 1
ATOM 1593 O O . LEU B 1 91 ? 12.57 -14.25 -6.355 1 97.25 91 LEU B O 1
ATOM 1597 N N . ALA B 1 92 ? 11.016 -13.008 -5.398 1 98.19 92 ALA B N 1
ATOM 1598 C CA . ALA B 1 92 ? 10.43 -12.602 -6.672 1 98.19 92 ALA B CA 1
ATOM 1599 C C . ALA B 1 92 ? 9.945 -11.156 -6.621 1 98.19 92 ALA B C 1
ATOM 1601 O O . ALA B 1 92 ? 9.453 -10.695 -5.586 1 98.19 92 ALA B O 1
ATOM 1602 N N . THR B 1 93 ? 10.133 -10.43 -7.715 1 98.69 93 THR B N 1
ATOM 1603 C CA . THR B 1 93 ? 9.672 -9.055 -7.855 1 98.69 93 THR B CA 1
ATOM 1604 C C . THR B 1 93 ? 8.688 -8.93 -9.016 1 98.69 93 THR B C 1
ATOM 1606 O O . THR B 1 93 ? 8.914 -9.484 -10.094 1 98.69 93 THR B O 1
ATOM 1609 N N . TYR B 1 94 ? 7.625 -8.227 -8.711 1 98.75 94 TYR B N 1
ATOM 1610 C CA . TYR B 1 94 ? 6.59 -7.988 -9.711 1 98.75 94 TYR B CA 1
ATOM 1611 C C . TYR B 1 94 ? 6.348 -6.492 -9.898 1 98.75 94 TYR B C 1
ATOM 1613 O O . TYR B 1 94 ? 6.551 -5.707 -8.969 1 98.75 94 TYR B O 1
ATOM 1621 N N . ARG B 1 95 ? 5.977 -6.219 -11.078 1 98.75 95 ARG B N 1
ATOM 1622 C CA . ARG B 1 95 ? 5.562 -4.871 -11.461 1 98.75 95 ARG B CA 1
ATOM 1623 C C . ARG B 1 95 ? 4.059 -4.812 -11.719 1 98.75 95 ARG B C 1
ATOM 1625 O O . ARG B 1 95 ? 3.502 -5.691 -12.383 1 98.75 95 ARG B O 1
ATOM 1632 N N . VAL B 1 96 ? 3.342 -3.814 -11.117 1 98.81 96 VAL B N 1
ATOM 1633 C CA . VAL B 1 96 ? 1.907 -3.65 -11.32 1 98.81 96 VAL B CA 1
ATOM 1634 C C . VAL B 1 96 ? 1.613 -2.236 -11.812 1 98.81 96 VAL B C 1
ATOM 1636 O O . VAL B 1 96 ? 1.941 -1.256 -11.141 1 98.81 96 VAL B O 1
ATOM 1639 N N . GLU B 1 97 ? 1.056 -2.1 -12.961 1 98.75 97 GLU B N 1
ATOM 1640 C CA . GLU B 1 97 ? 0.515 -0.832 -13.438 1 98.75 97 GLU B CA 1
ATOM 1641 C C . GLU B 1 97 ? -0.961 -0.689 -13.078 1 98.75 97 GLU B C 1
ATOM 1643 O O . GLU B 1 97 ? -1.757 -1.598 -13.328 1 98.75 97 GLU B O 1
ATOM 1648 N N . VAL B 1 98 ? -1.313 0.446 -12.445 1 98.62 98 VAL B N 1
ATOM 1649 C CA . VAL B 1 98 ? -2.717 0.811 -12.281 1 98.62 98 VAL B CA 1
ATOM 1650 C C . VAL B 1 98 ? -3.139 1.764 -13.398 1 98.62 98 VAL B C 1
ATOM 1652 O O . VAL B 1 98 ? -2.598 2.865 -13.523 1 98.62 98 VAL B O 1
ATOM 1655 N N . ARG B 1 99 ? -4.117 1.352 -14.125 1 98.62 99 ARG B N 1
ATOM 1656 C CA . ARG B 1 99 ? -4.504 2.084 -15.328 1 98.62 99 ARG B CA 1
ATOM 1657 C C . ARG B 1 99 ? -5.957 2.533 -15.25 1 98.62 99 ARG B C 1
ATOM 1659 O O . ARG B 1 99 ? -6.777 1.896 -14.586 1 98.62 99 ARG B O 1
ATOM 1666 N N . ARG B 1 100 ? -6.227 3.662 -15.984 1 97.75 100 ARG B N 1
ATOM 1667 C CA . ARG B 1 100 ? -7.609 4.051 -16.25 1 97.75 100 ARG B CA 1
ATOM 1668 C C . ARG B 1 100 ? -8.219 3.199 -17.359 1 97.75 100 ARG B C 1
ATOM 1670 O O . ARG B 1 100 ? -8.156 3.566 -18.531 1 97.75 100 ARG B O 1
ATOM 1677 N N . GLY B 1 101 ? -8.812 2.156 -17.016 1 94.19 101 GLY B N 1
ATOM 1678 C CA . GLY B 1 101 ? -9.258 1.192 -18.016 1 94.19 101 GLY B CA 1
ATOM 1679 C C . GLY B 1 101 ? -8.125 0.349 -18.578 1 94.19 101 GLY B C 1
ATOM 1680 O O . GLY B 1 101 ? -6.969 0.504 -18.172 1 94.19 101 GLY B O 1
ATOM 1681 N N . GLU B 1 102 ? -8.438 -0.571 -19.406 1 88.06 102 GLU B N 1
ATOM 1682 C CA . GLU B 1 102 ? -7.469 -1.515 -19.953 1 88.06 102 GLU B CA 1
ATOM 1683 C C . GLU B 1 102 ? -6.492 -0.816 -20.891 1 88.06 102 GLU B C 1
ATOM 1685 O O . GLU B 1 102 ? -5.305 -1.142 -20.922 1 88.06 102 GLU B O 1
ATOM 1690 N N . ALA B 1 103 ? -6.961 0.168 -21.578 1 90.06 103 ALA B N 1
ATOM 1691 C CA . ALA B 1 103 ? -6.145 0.829 -22.594 1 90.06 103 ALA B CA 1
ATOM 1692 C C . ALA B 1 103 ? -5.828 2.268 -22.188 1 90.06 103 ALA B C 1
ATOM 1694 O O . ALA B 1 103 ? -5.305 3.041 -23 1 90.06 103 ALA B O 1
ATOM 1695 N N . GLY B 1 104 ? -6.168 2.598 -21 1 93.69 104 GLY B N 1
ATOM 1696 C CA . GLY B 1 104 ? -6 3.98 -20.578 1 93.69 104 GLY B CA 1
ATOM 1697 C C . GLY B 1 104 ? -4.617 4.273 -20.016 1 93.69 104 GLY B C 1
ATOM 1698 O O . GLY B 1 104 ? -3.713 3.441 -20.125 1 93.69 104 GLY B O 1
ATOM 1699 N N . GLU B 1 105 ? -4.461 5.516 -19.547 1 97 105 GLU B N 1
ATOM 1700 C CA . GLU B 1 105 ? -3.18 5.977 -19.016 1 97 105 GLU B CA 1
ATOM 1701 C C . GLU B 1 105 ? -2.85 5.305 -17.688 1 97 105 GLU B C 1
ATOM 1703 O O . GLU B 1 105 ? -3.75 4.883 -16.969 1 97 105 GLU B O 1
ATOM 1708 N N . VAL B 1 106 ? -1.526 5.172 -17.438 1 98.31 106 VAL B N 1
ATOM 1709 C CA . VAL B 1 106 ? -1.054 4.656 -16.156 1 98.31 106 VAL B CA 1
ATOM 1710 C C . VAL B 1 106 ? -1.191 5.734 -15.086 1 98.31 106 VAL B C 1
ATOM 1712 O O . VAL B 1 106 ? -0.671 6.844 -15.242 1 98.31 106 VAL B O 1
ATOM 1715 N N . LEU B 1 107 ? -1.929 5.418 -14.031 1 98.38 107 LEU B N 1
ATOM 1716 C CA . LEU B 1 107 ? -2.162 6.352 -12.938 1 98.38 107 LEU B CA 1
ATOM 1717 C C . LEU B 1 107 ? -1.132 6.16 -11.828 1 98.38 107 LEU B C 1
ATOM 1719 O O . LEU B 1 107 ? -0.828 7.098 -11.086 1 98.38 107 LEU B O 1
ATOM 1723 N N . ALA B 1 108 ? -0.597 4.957 -11.68 1 98.56 108 ALA B N 1
ATOM 1724 C CA . ALA B 1 108 ? 0.354 4.617 -10.625 1 98.56 108 ALA B CA 1
ATOM 1725 C C . ALA B 1 108 ? 1.169 3.383 -11 1 98.56 108 ALA B C 1
ATOM 1727 O O . ALA B 1 108 ? 0.727 2.561 -11.805 1 98.56 108 ALA B O 1
ATOM 1728 N N . LEU B 1 109 ? 2.346 3.326 -10.492 1 98.75 109 LEU B N 1
ATOM 1729 C CA . LEU B 1 109 ? 3.227 2.174 -10.641 1 98.75 109 LEU B CA 1
ATOM 1730 C C . LEU B 1 109 ? 3.564 1.566 -9.289 1 98.75 109 LEU B C 1
ATOM 1732 O O . LEU B 1 109 ? 3.996 2.275 -8.375 1 98.75 109 LEU B O 1
ATOM 1736 N N . PHE B 1 110 ? 3.355 0.266 -9.18 1 98.62 110 PHE B N 1
ATOM 1737 C CA . PHE B 1 110 ? 3.6 -0.518 -7.977 1 98.62 110 PHE B CA 1
ATOM 1738 C C . PHE B 1 110 ? 4.68 -1.567 -8.219 1 98.62 110 PHE B C 1
ATOM 1740 O O . PHE B 1 110 ? 4.598 -2.336 -9.18 1 98.62 110 PHE B O 1
ATOM 1747 N N . LEU B 1 111 ? 5.727 -1.554 -7.414 1 98.69 111 LEU B N 1
ATOM 1748 C CA . LEU B 1 111 ? 6.715 -2.623 -7.359 1 98.69 111 LEU B CA 1
ATOM 1749 C C . LEU B 1 111 ? 6.637 -3.373 -6.035 1 98.69 111 LEU B C 1
ATOM 1751 O O . LEU B 1 111 ? 6.574 -2.754 -4.969 1 98.69 111 LEU B O 1
ATOM 1755 N N . GLY B 1 112 ? 6.59 -4.656 -6.152 1 98.56 112 GLY B N 1
ATOM 1756 C CA . GLY B 1 112 ? 6.539 -5.473 -4.949 1 98.56 112 GLY B CA 1
ATOM 1757 C C . GLY B 1 112 ? 7.492 -6.652 -4.992 1 98.56 112 GLY B C 1
ATOM 1758 O O . GLY B 1 112 ? 7.668 -7.281 -6.039 1 98.56 112 GLY B O 1
ATOM 1759 N N . THR B 1 113 ? 8.125 -6.898 -3.889 1 98.56 113 THR B N 1
ATOM 1760 C CA . THR B 1 113 ? 8.992 -8.062 -3.723 1 98.56 113 THR B CA 1
ATOM 1761 C C . THR B 1 113 ? 8.445 -9 -2.65 1 98.56 113 THR B C 1
ATOM 1763 O O . THR B 1 113 ? 7.992 -8.547 -1.597 1 98.56 113 THR B O 1
ATOM 1766 N N . VAL B 1 114 ? 8.5 -10.289 -2.934 1 97.44 114 VAL B N 1
ATOM 1767 C CA . VAL B 1 114 ? 8.023 -11.297 -1.986 1 97.44 114 VAL B CA 1
ATOM 1768 C C . VAL B 1 114 ? 9.141 -12.289 -1.676 1 97.44 114 VAL B C 1
ATOM 1770 O O . VAL B 1 114 ? 10.039 -12.492 -2.492 1 97.44 114 VAL B O 1
ATOM 1773 N N . SER B 1 115 ? 9.047 -12.836 -0.509 1 96.44 115 SER B N 1
ATOM 1774 C CA . SER B 1 115 ? 9.703 -14.109 -0.229 1 96.44 115 SER B CA 1
ATOM 1775 C C . SER B 1 115 ? 8.82 -15.289 -0.612 1 96.44 115 SER B C 1
ATOM 1777 O O . SER B 1 115 ? 7.602 -15.242 -0.434 1 96.44 115 SER B O 1
ATOM 1779 N N . ARG B 1 116 ? 9.398 -16.25 -1.267 1 93.25 116 ARG B N 1
ATOM 1780 C CA . ARG B 1 116 ? 8.578 -17.344 -1.775 1 93.25 116 ARG B CA 1
ATOM 1781 C C . ARG B 1 116 ? 9.133 -18.703 -1.331 1 93.25 116 ARG B C 1
ATOM 1783 O O . ARG B 1 116 ? 10.344 -18.859 -1.172 1 93.25 116 ARG B O 1
ATOM 1790 N N . ARG B 1 117 ? 8.312 -19.547 -0.922 1 88.75 117 ARG B N 1
ATOM 1791 C CA . ARG B 1 117 ? 8.617 -20.938 -0.636 1 88.75 117 ARG B CA 1
ATOM 1792 C C . ARG B 1 117 ? 7.812 -21.875 -1.538 1 88.75 117 ARG B C 1
ATOM 1794 O O . ARG B 1 117 ? 6.676 -21.562 -1.901 1 88.75 117 ARG B O 1
ATOM 1801 N N . GLU B 1 118 ? 8.57 -22.969 -1.943 1 76.69 118 GLU B N 1
ATOM 1802 C CA . GLU B 1 118 ? 7.887 -23.953 -2.773 1 76.69 118 GLU B CA 1
ATOM 1803 C C . GLU B 1 118 ? 6.711 -24.578 -2.027 1 76.69 118 GLU B C 1
ATOM 1805 O O . GLU B 1 118 ? 6.777 -24.766 -0.812 1 76.69 118 GLU B O 1
ATOM 1810 N N . ARG B 1 119 ? 5.438 -24.438 -2.34 1 69.44 119 ARG B N 1
ATOM 1811 C CA . ARG B 1 119 ? 4.234 -24.984 -1.72 1 69.44 119 ARG B CA 1
ATOM 1812 C C . ARG B 1 119 ? 4.496 -26.375 -1.151 1 69.44 119 ARG B C 1
ATOM 1814 O O . ARG B 1 119 ? 3.939 -26.734 -0.113 1 69.44 119 ARG B O 1
ATOM 1821 N N . GLY B 1 120 ? 5.398 -27.031 -1.608 1 57.25 120 GLY B N 1
ATOM 1822 C CA . GLY B 1 120 ? 5.613 -28.406 -1.181 1 57.25 120 GLY B CA 1
ATOM 1823 C C . GLY B 1 120 ? 6.617 -28.531 -0.053 1 57.25 120 GLY B C 1
ATOM 1824 O O . GLY B 1 120 ? 6.801 -29.609 0.508 1 57.25 120 GLY B O 1
ATOM 1825 N N . GLN B 1 121 ? 7.512 -27.609 0.188 1 49.22 121 GLN B N 1
ATOM 1826 C CA . GLN B 1 121 ? 8.547 -28.016 1.138 1 49.22 121 GLN B CA 1
ATOM 1827 C C . GLN B 1 121 ? 8.188 -27.578 2.555 1 49.22 121 GLN B C 1
ATOM 1829 O O . GLN B 1 121 ? 7.938 -26.391 2.797 1 49.22 121 GLN B O 1
ATOM 1834 N N . PRO B 1 122 ? 7.59 -28.469 3.223 1 48.25 122 PRO B N 1
ATOM 1835 C CA . PRO B 1 122 ? 7.324 -28.234 4.645 1 48.25 122 PRO B CA 1
ATOM 1836 C C . PRO B 1 122 ? 8.461 -27.484 5.34 1 48.25 122 PRO B C 1
ATOM 1838 O O . PRO B 1 122 ? 9.633 -27.766 5.074 1 48.25 122 PRO B O 1
ATOM 1841 N N . GLY B 1 123 ? 8.469 -26.172 5.508 1 35.16 123 GLY B N 1
ATOM 1842 C CA . GLY B 1 123 ? 9.477 -25.812 6.492 1 35.16 123 GLY B CA 1
ATOM 1843 C C . GLY B 1 123 ? 9.43 -26.688 7.734 1 35.16 123 GLY B C 1
ATOM 1844 O O . GLY B 1 123 ? 8.43 -27.344 7.992 1 35.16 123 GLY B O 1
#

pLDDT: mean 91.04, std 13.03, range [35.16, 98.81]

Foldseek 3Di:
DPPCVVQAKAWDDADLAKTKIKGAAAPVQADPVQFGDPVSVVVRQVVSVCRNQPVFWDKDWPDKDKDFDATHHHGFMKMKMKGWPDDDAFKTKIKIFIARPPPGDTGMIMIIMITTDGPPDDD/DPPCVVQAKAWPDADLAKTKIKDAAAPVQADPVQFGDPVSVVVRQVVSVCRNQPVFWDKDWPDKDKDFDATHHHGFMKMKMKGWPDDDAFKTKIKIFIARPPPGDTGMIMIIMITTDGPPDDD

InterPro domains:
  IPR003736 Phenylacetic acid degradation-related domain [TIGR00369] (4-114)
  IPR006683 Thioesterase domain [PF03061] (33-105)
  IPR011973 Phenylacetic acid degradation protein PaaD [TIGR02286] (5-116)
  IPR029069 HotDog domain superfamily [SSF54637] (2-116)
  IPR052723 Acyl-coenzyme A thioesterase PaaI [PTHR42856] (2-118)

Sequence (246 aa):
MSYADTLGIRVLEATPGLTRVTLTVTEGGLNMHGTAHGGLLFSLADEAFAIISNLEAQAVAVETHLSFFRAAREGDQLVAVATPERVGRTLATYRVEVRRGEAGEVLALFLGTVSRRERGQPGMSYADTLGIRVLEATPGLTRVTLTVTEGGLNMHGTAHGGLLFSLADEAFAIISNLEAQAVAVETHLSFFRAAREGDQLVAVATPERVGRTLATYRVEVRRGEAGEVLALFLGTVSRRERGQPG

Secondary structure (DSSP, 8-state):
--HHHHHT-EEEEE-SS-EEEEEE--GGGB-TTSBB-HHHHHHHHHHHHHHHHTSSSEEEEEEEEEEE-S--BTTPEEEEEEEEEEE-SSEEEEEEEEEESSSS-EEEEEEEEEEEE-TT---/--HHHHHT-EEEEE-SS-EEEEEE--GGGB-TTSBB-HHHHHHHHHHHHHHHHTSSSEEEEEEEEEEE-S--BTTPEEEEEEEEEEE-SSEEEEEEEEEESSSS-EEEEEEEEEEEE-TT---

Radius of gyration: 17.42 Å; Cα contacts (8 Å, |Δi|>4): 617; chains: 2; bounding box: 32×59×46 Å

Solvent-accessible surface area (backbone atoms only — not comparable to full-atom values): 12571 Å² total; per-residue (Å²): 124,54,66,53,56,74,62,52,58,44,82,78,43,83,39,76,71,44,13,31,28,34,35,60,40,44,78,72,43,37,42,97,86,57,28,49,32,68,58,55,58,46,41,51,36,48,49,22,48,53,51,42,51,40,70,83,25,46,52,45,74,39,35,38,35,39,38,51,72,49,85,48,40,70,71,39,43,36,26,19,41,22,32,68,75,42,80,56,81,50,42,32,32,34,39,23,41,33,18,50,32,92,85,43,60,72,27,30,44,34,40,38,32,27,39,36,41,63,78,74,62,76,126,126,54,64,53,56,74,63,54,58,42,81,76,42,84,39,79,71,44,13,30,28,33,34,59,38,43,78,72,44,38,42,98,87,58,27,49,31,69,57,54,56,47,41,50,40,47,50,22,47,52,52,42,50,41,70,82,27,47,52,45,73,40,34,37,35,39,38,50,71,50,87,47,41,70,69,38,43,36,26,20,41,22,33,69,75,44,79,57,82,51,43,33,31,34,38,25,40,32,16,51,33,92,84,41,59,71,27,30,44,34,40,39,32,27,40,36,40,60,76,76,60,77,125

Nearest PDB structures (foldseek):
  1wlu-assembly1_A  TM=9.708E-01  e=1.136E-12  Thermus thermophilus HB8
  2dsl-assembly1_A  TM=9.763E-01  e=3.585E-12  Thermus thermophilus HB8
  2cy9-assembly1_B  TM=9.075E-01  e=3.950E-09  Mus musculus
  1ixl-assembly1_A  TM=8.953E-01  e=8.462E-08  Pyrococcus horikoshii
  4a12-assembly1_B  TM=8.900E-01  e=3.324E-07  Staphylococcus aureus